Protein AF-A0A162T426-F1 (afdb_monomer_lite)

Organism: NCBI:txid35525

InterPro domains:
  IPR001128 Cytochrome P450 [PF00067] (37-249)
  IPR001128 Cytochrome P450 [PR00385] (116-133)
  IPR001128 Cytochrome P450 [PR00385] (169-180)
  IPR002401 Cytochrome P450, E-class, group I [PR00463] (105-122)
  IPR002401 Cytochrome P450, E-class, group I [PR00463] (125-151)
  IPR002401 Cytochrome P450, E-class, group I [PR00463] (168-186)
  IPR002401 Cytochrome P450, E-class, group I [PR00463] (208-232)
  IPR036396 Cytochrome P450 superfamily [G3DSA:1.10.630.10] (9-252)
  IPR036396 Cytochrome P450 superfamily [SSF48264] (27-250)
  IPR050182 Cytochrome P450 family 2 [PTHR2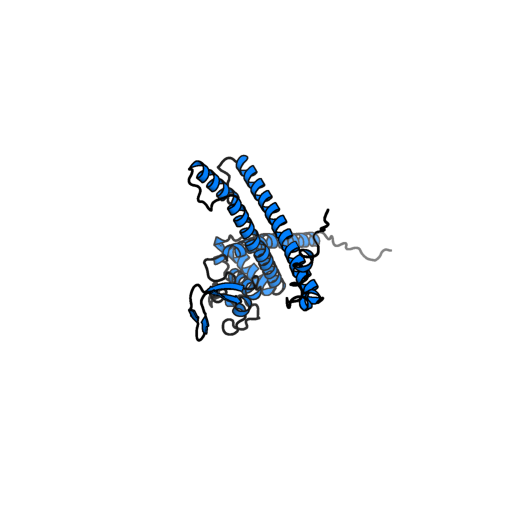4300] (48-249)

Radius of gyration: 31.26 Å; chains: 1; bounding box: 69×82×120 Å

pLDDT: mean 76.5, std 18.73, range [29.52, 97.12]

Secondary structure (DSSP, 8-state):
-------SSHHHHHHSSSSS-TTHHHHT-HHHHHHHHHHHHHHHHHHHHHHHHHHHHHHHHHHHHHHHHHS-TT---S-HHHHHHHHHHHHHHTT---TT-SHHHHHHHHHHHHHHHHHHHHHHHHHHHHHHHH-HHHHHHHHHHHHHHH-SSPPPPGGGGGG-HHHHHHHHHHHHHH--S-EEEEE-SS-EEETTEEE-TT-EEEEEHHHHHT-TTTSTTTTS--GGGGB-TTS-B---TT--TT-SSS---HHHHHHHHHHHHHHHHHHHHHHHHHHHHHTT-------S---

Structure (mmCIF, N/CA/C/O backbone):
data_AF-A0A162T426-F1
#
_entry.id   AF-A0A162T426-F1
#
loop_
_atom_site.group_PDB
_atom_site.id
_atom_site.type_symbol
_atom_site.label_atom_id
_atom_site.label_alt_id
_atom_site.label_comp_id
_atom_site.label_asym_id
_atom_site.label_entity_id
_atom_site.label_seq_id
_atom_site.pdbx_PDB_ins_code
_atom_site.Cartn_x
_atom_site.Cartn_y
_atom_site.Cartn_z
_atom_site.occupancy
_atom_site.B_iso_or_equiv
_atom_site.auth_seq_id
_atom_site.auth_comp_id
_atom_site.auth_asym_id
_atom_site.auth_atom_id
_atom_site.pdbx_PDB_model_num
ATOM 1 N N . MET A 1 1 ? 12.549 14.117 -85.580 1.00 32.59 1 MET A N 1
ATOM 2 C CA . MET A 1 1 ? 12.839 12.800 -84.979 1.00 32.59 1 MET A CA 1
ATOM 3 C C . MET A 1 1 ? 12.102 12.720 -83.646 1.00 32.59 1 MET A C 1
ATOM 5 O O . MET A 1 1 ? 12.385 13.542 -82.792 1.00 32.59 1 MET A O 1
ATOM 9 N N . LEU A 1 2 ? 11.099 11.830 -83.572 1.00 29.52 2 LEU A N 1
ATOM 10 C CA . LEU A 1 2 ? 10.548 11.103 -82.403 1.00 29.52 2 LEU A CA 1
ATOM 11 C C . LEU A 1 2 ? 10.549 11.852 -81.048 1.00 29.52 2 LEU A C 1
ATOM 13 O O . LEU A 1 2 ? 11.590 12.016 -80.429 1.00 29.52 2 LEU A O 1
ATOM 17 N N . SER A 1 3 ? 9.437 12.435 -80.581 1.00 35.12 3 SER A N 1
ATOM 18 C CA . SER A 1 3 ? 8.355 11.796 -79.794 1.00 35.12 3 SER A CA 1
ATOM 19 C C . SER A 1 3 ? 8.816 10.730 -78.787 1.00 35.12 3 SER A C 1
ATOM 21 O O . SER A 1 3 ? 9.208 9.643 -79.200 1.00 35.12 3 SER A O 1
ATOM 23 N N . ASN A 1 4 ? 8.687 11.010 -77.483 1.00 32.88 4 ASN A N 1
ATOM 24 C CA . ASN A 1 4 ? 7.937 10.175 -76.527 1.00 32.88 4 ASN A CA 1
ATOM 25 C C . ASN A 1 4 ? 8.005 10.763 -75.107 1.00 32.88 4 ASN A C 1
ATOM 27 O O . ASN A 1 4 ? 9.010 10.676 -74.409 1.00 32.88 4 ASN A O 1
ATOM 31 N N . SER A 1 5 ? 6.883 11.349 -74.690 1.00 35.47 5 SER A N 1
ATOM 32 C CA . SER A 1 5 ? 6.536 11.578 -73.288 1.00 35.47 5 SER A CA 1
ATOM 33 C C . SER A 1 5 ? 6.263 10.221 -72.619 1.00 35.47 5 SER A C 1
ATOM 35 O O . SER A 1 5 ? 5.558 9.403 -73.219 1.00 35.47 5 SER A O 1
ATOM 37 N N . PRO A 1 6 ? 6.780 9.931 -71.410 1.00 36.78 6 PRO A N 1
ATOM 38 C CA . PRO A 1 6 ? 6.378 8.732 -70.695 1.00 36.78 6 PRO A CA 1
ATOM 39 C C . PRO A 1 6 ? 4.977 8.946 -70.110 1.00 36.78 6 PRO A C 1
ATOM 41 O O . PRO A 1 6 ? 4.777 9.687 -69.149 1.00 36.78 6 PRO A O 1
ATOM 44 N N . GLY A 1 7 ? 4.005 8.293 -70.743 1.00 39.19 7 GLY A N 1
ATOM 45 C CA . GLY A 1 7 ? 2.630 8.156 -70.281 1.00 39.19 7 GLY A CA 1
ATOM 46 C C . GLY A 1 7 ? 2.449 7.187 -69.089 1.00 39.19 7 GLY A C 1
ATOM 47 O O . GLY A 1 7 ? 3.394 6.842 -68.379 1.00 39.19 7 GLY A O 1
ATOM 48 N N . PRO A 1 8 ? 1.209 6.735 -68.838 1.00 44.12 8 PRO A N 1
ATOM 49 C CA . PRO A 1 8 ? 0.557 6.700 -67.525 1.00 44.12 8 PRO A CA 1
ATOM 50 C C . PRO A 1 8 ? 0.763 5.384 -66.756 1.00 44.12 8 PRO A C 1
ATOM 52 O O . PRO A 1 8 ? -0.194 4.674 -66.454 1.00 44.12 8 PRO A O 1
ATOM 55 N N . ILE A 1 9 ? 2.005 5.029 -66.426 1.00 39.88 9 ILE A N 1
ATOM 56 C CA . ILE A 1 9 ? 2.275 3.775 -65.694 1.00 39.88 9 ILE A CA 1
ATOM 57 C C . ILE A 1 9 ? 2.379 4.012 -64.178 1.00 39.88 9 ILE A C 1
ATOM 59 O O . ILE A 1 9 ? 1.851 3.216 -63.399 1.00 39.88 9 ILE A O 1
ATOM 63 N N . ILE A 1 10 ? 2.914 5.155 -63.736 1.00 36.56 10 ILE A N 1
ATOM 64 C CA . ILE A 1 10 ? 3.125 5.440 -62.302 1.00 36.56 10 ILE A CA 1
ATOM 65 C C . ILE A 1 10 ? 1.818 5.834 -61.582 1.00 36.56 10 ILE A C 1
ATOM 67 O O . ILE A 1 10 ? 1.614 5.479 -60.423 1.00 36.56 10 ILE A O 1
ATOM 71 N N . THR A 1 11 ? 0.860 6.455 -62.277 1.00 32.69 11 THR A N 1
ATOM 72 C CA . THR A 1 11 ? -0.474 6.781 -61.729 1.00 32.69 11 THR A CA 1
ATOM 73 C C . THR A 1 11 ? -1.434 5.582 -61.672 1.00 32.69 11 THR A C 1
ATOM 75 O O . THR A 1 11 ? -2.444 5.630 -60.965 1.00 32.69 11 THR A O 1
ATOM 78 N N . SER A 1 12 ? -1.132 4.478 -62.367 1.00 34.19 12 SER A N 1
ATOM 79 C CA . SER A 1 12 ? -1.996 3.284 -62.395 1.00 34.19 12 SER A CA 1
ATOM 80 C C . SER A 1 12 ? -1.699 2.274 -61.275 1.00 34.19 12 SER A C 1
ATOM 82 O O . SER A 1 12 ? -2.599 1.549 -60.849 1.00 34.19 12 SER A O 1
ATOM 84 N N . LEU A 1 13 ? -0.468 2.259 -60.747 1.00 33.44 13 LEU A N 1
ATOM 85 C CA . LEU A 1 13 ? -0.047 1.326 -59.692 1.00 33.44 13 LEU A CA 1
ATOM 86 C C . LEU A 1 13 ? -0.497 1.761 -58.288 1.00 33.44 13 LEU A C 1
ATOM 88 O O . LEU A 1 13 ? -0.799 0.907 -57.460 1.00 33.44 13 LEU A O 1
ATOM 92 N N . PHE A 1 14 ? -0.655 3.067 -58.044 1.00 34.94 14 PHE A N 1
ATOM 93 C CA . PHE A 1 14 ? -1.216 3.580 -56.784 1.00 34.94 14 PHE A CA 1
ATOM 94 C C . PHE A 1 14 ? -2.753 3.641 -56.758 1.00 34.94 14 PHE A C 1
ATOM 96 O O . PHE A 1 14 ? -3.343 3.670 -55.681 1.00 34.94 14 PHE A O 1
ATOM 103 N N . SER A 1 15 ? -3.428 3.617 -57.913 1.00 38.97 15 SER A N 1
ATOM 104 C CA . SER A 1 15 ? -4.898 3.711 -57.983 1.00 38.97 15 SER A CA 1
ATOM 105 C C . SER A 1 15 ? -5.619 2.359 -58.035 1.00 38.97 15 SER A C 1
ATOM 107 O O . SER A 1 15 ? -6.812 2.296 -57.731 1.00 38.97 15 SER A O 1
ATOM 109 N N . ARG A 1 16 ? -4.929 1.259 -58.373 1.00 38.28 16 ARG A N 1
ATOM 110 C CA . ARG A 1 16 ? -5.577 -0.052 -58.561 1.00 38.28 16 ARG A CA 1
ATOM 111 C C . ARG A 1 16 ? -5.678 -0.952 -57.330 1.00 38.28 16 ARG A C 1
ATOM 113 O O . ARG A 1 16 ? -6.449 -1.901 -57.394 1.00 38.28 16 ARG A O 1
ATOM 120 N N . ASN A 1 17 ? -5.004 -0.658 -56.215 1.00 40.59 17 ASN A N 1
ATOM 121 C CA . ASN A 1 17 ? -4.992 -1.569 -55.053 1.00 40.59 17 ASN A CA 1
ATOM 122 C C . ASN A 1 17 ? -5.506 -0.987 -53.725 1.00 40.59 17 ASN A C 1
ATOM 124 O O . ASN A 1 17 ? -5.463 -1.653 -52.699 1.00 40.59 17 ASN A O 1
ATOM 128 N N . LEU A 1 18 ? -6.066 0.226 -53.737 1.00 43.19 18 LEU A N 1
ATOM 129 C CA . LEU A 1 18 ? -6.787 0.779 -52.579 1.00 43.19 18 LEU A CA 1
ATOM 130 C C . LEU A 1 18 ? -8.292 0.448 -52.587 1.00 43.19 18 LEU A C 1
ATOM 132 O O . LEU A 1 18 ? -8.984 0.695 -51.603 1.00 43.19 18 LEU A O 1
ATOM 136 N N . ASN A 1 19 ? -8.806 -0.128 -53.680 1.00 42.69 19 ASN A N 1
ATOM 137 C CA . ASN A 1 19 ? -10.226 -0.468 -53.833 1.00 42.69 19 ASN A CA 1
ATOM 138 C C . ASN A 1 19 ? -10.579 -1.904 -53.402 1.00 42.69 19 ASN A C 1
ATOM 140 O O . ASN A 1 19 ? -11.759 -2.241 -53.363 1.00 42.69 19 ASN A O 1
ATOM 144 N N . THR A 1 20 ? -9.592 -2.741 -53.072 1.00 45.59 20 THR A N 1
ATOM 145 C CA . THR A 1 20 ? -9.783 -4.157 -52.700 1.00 45.59 20 THR A CA 1
ATOM 146 C C . THR A 1 20 ? -9.605 -4.432 -51.206 1.00 45.59 20 THR A C 1
ATOM 148 O O . THR A 1 20 ? -9.830 -5.554 -50.760 1.00 45.59 20 THR A O 1
ATOM 151 N N . LEU A 1 21 ? -9.261 -3.421 -50.402 1.00 46.84 21 LEU A N 1
ATOM 152 C CA . LEU A 1 21 ? -9.165 -3.569 -48.952 1.00 46.84 21 LEU A CA 1
ATOM 153 C C . LEU A 1 21 ? -10.548 -3.364 -48.300 1.00 46.84 21 LEU A C 1
ATOM 155 O O . LEU A 1 21 ? -11.168 -2.316 -48.511 1.00 46.84 21 LEU A O 1
ATOM 159 N N . PRO A 1 22 ? -11.022 -4.287 -47.437 1.00 46.69 22 PRO A N 1
ATOM 160 C CA . PRO A 1 22 ? -12.318 -4.176 -46.748 1.00 46.69 22 PRO A CA 1
ATOM 161 C C . PRO A 1 22 ? -12.404 -2.978 -45.776 1.00 46.69 22 PRO A C 1
ATOM 163 O O . PRO A 1 22 ? -13.450 -2.714 -45.191 1.00 46.69 22 PRO A O 1
ATOM 166 N N . PHE A 1 23 ? -11.323 -2.209 -45.634 1.00 47.81 23 PHE A N 1
ATOM 167 C CA . PHE A 1 23 ? -11.172 -1.087 -44.712 1.00 47.81 23 PHE A CA 1
ATOM 168 C C . PHE A 1 23 ? -11.893 0.207 -45.116 1.00 47.81 23 PHE A C 1
ATOM 170 O O . PHE A 1 23 ? -12.117 1.060 -44.257 1.00 47.81 23 PHE A O 1
ATOM 177 N N . ARG A 1 24 ? -12.292 0.394 -46.383 1.00 43.72 24 ARG A N 1
ATOM 178 C CA . ARG A 1 24 ? -12.843 1.692 -46.831 1.00 43.72 24 ARG A CA 1
ATOM 179 C C . ARG A 1 24 ? -14.188 2.045 -46.179 1.00 43.72 24 ARG A C 1
ATOM 181 O O . ARG A 1 24 ? -14.425 3.216 -45.904 1.00 43.72 24 ARG A O 1
ATOM 188 N N . LYS A 1 25 ? -15.037 1.053 -45.878 1.00 45.91 25 LYS A N 1
ATOM 189 C CA . LYS A 1 25 ? -16.295 1.271 -45.130 1.00 45.91 25 LYS A CA 1
ATOM 190 C C . LYS A 1 25 ? -16.068 1.500 -43.629 1.00 45.91 25 LYS A C 1
ATOM 192 O O . LYS A 1 25 ? -16.910 2.108 -42.978 1.00 45.91 25 LYS A O 1
ATOM 197 N N . THR A 1 26 ? -14.937 1.044 -43.092 1.00 51.38 26 THR A N 1
ATOM 198 C CA . THR A 1 26 ? -14.570 1.205 -41.677 1.00 51.38 26 THR A CA 1
ATOM 199 C C . THR A 1 26 ? -13.982 2.590 -41.412 1.00 51.38 26 THR A C 1
ATOM 201 O O . THR A 1 26 ? -14.322 3.210 -40.411 1.00 51.38 26 THR A O 1
ATOM 204 N N . ILE A 1 27 ? -13.172 3.118 -42.336 1.00 53.22 27 ILE A N 1
ATOM 205 C CA . ILE A 1 27 ? -12.512 4.427 -42.193 1.00 53.22 27 ILE A CA 1
ATOM 206 C C . ILE A 1 27 ? -13.509 5.590 -42.310 1.00 53.22 27 ILE A C 1
ATOM 208 O O . ILE A 1 27 ? -13.320 6.602 -41.653 1.00 53.22 27 ILE A O 1
ATOM 212 N N . SER A 1 28 ? -14.600 5.459 -43.076 1.00 57.78 28 SER A N 1
ATOM 213 C CA . SER A 1 28 ? -15.634 6.505 -43.188 1.00 57.78 28 SER A CA 1
ATOM 214 C C . SER A 1 28 ? -16.657 6.505 -42.044 1.00 57.78 28 SER A C 1
ATOM 216 O O . SER A 1 28 ? -17.627 7.260 -42.094 1.00 57.78 28 SER A O 1
ATOM 218 N N . ASN A 1 29 ? -16.503 5.627 -41.051 1.00 62.62 29 ASN A N 1
ATOM 219 C CA . ASN A 1 29 ? -17.458 5.492 -39.960 1.00 62.62 29 ASN A CA 1
ATOM 220 C C . ASN A 1 29 ? -17.112 6.510 -38.853 1.00 62.62 29 ASN A C 1
ATOM 222 O O . ASN A 1 29 ? -15.981 6.494 -38.362 1.00 62.62 29 ASN A O 1
ATOM 226 N N . PRO A 1 30 ? -18.030 7.395 -38.418 1.00 65.75 30 PRO A N 1
ATOM 227 C CA . PRO A 1 30 ? -17.758 8.349 -37.334 1.00 65.75 30 PRO A CA 1
ATOM 228 C C . PRO A 1 30 ? -17.297 7.675 -36.027 1.00 65.75 30 PRO A C 1
ATOM 230 O O . PRO A 1 30 ? -16.555 8.276 -35.250 1.00 65.75 30 PRO A O 1
ATOM 233 N N . SER A 1 31 ? -17.644 6.400 -35.818 1.00 73.31 31 SER A N 1
ATOM 234 C CA . SER A 1 31 ? -17.133 5.573 -34.718 1.00 73.31 31 SER A CA 1
ATOM 235 C C . SER A 1 31 ? -15.632 5.263 -34.817 1.00 73.31 31 SER A C 1
ATOM 237 O O . SER A 1 31 ? -14.964 5.197 -33.789 1.00 73.31 31 SER A O 1
ATOM 239 N N . PHE A 1 32 ? -15.072 5.134 -36.024 1.00 77.12 32 PHE A N 1
ATOM 240 C CA . PHE A 1 32 ? -13.640 4.903 -36.236 1.00 77.12 32 PHE A CA 1
ATOM 241 C C . PHE A 1 32 ? -12.824 6.155 -35.920 1.00 77.12 32 PHE A C 1
ATOM 243 O O . PHE A 1 32 ? -11.847 6.075 -35.185 1.00 77.12 32 PHE A O 1
ATOM 250 N N . TYR A 1 33 ? -13.262 7.330 -36.384 1.00 74.44 33 TYR A N 1
ATOM 251 C CA . TYR A 1 33 ? -12.615 8.595 -36.020 1.00 74.44 33 TYR A CA 1
ATOM 252 C C . TYR A 1 33 ? -12.724 8.888 -34.525 1.00 74.44 33 TYR A C 1
ATOM 254 O O . TYR A 1 33 ? -11.756 9.357 -33.935 1.00 74.44 33 TYR A O 1
ATOM 262 N N . SER A 1 34 ? -13.858 8.565 -33.895 1.00 77.81 34 SER A N 1
ATOM 263 C CA . SER A 1 34 ? -14.014 8.659 -32.441 1.00 77.81 34 SER A CA 1
ATOM 264 C C . SER A 1 34 ? -13.043 7.728 -31.707 1.00 77.81 34 SER A C 1
ATOM 266 O O . SER A 1 34 ? -12.355 8.174 -30.793 1.00 77.81 34 SER A O 1
ATOM 268 N N . LEU A 1 35 ? -12.905 6.474 -32.150 1.00 79.56 35 LEU A N 1
ATOM 269 C CA . LEU A 1 35 ? -11.966 5.508 -31.576 1.00 79.56 35 LEU A CA 1
ATOM 270 C C . LEU A 1 35 ? -10.506 5.934 -31.780 1.00 79.56 35 LEU A C 1
ATOM 272 O O . LEU A 1 35 ? -9.731 5.928 -30.830 1.00 79.56 35 LEU A O 1
ATOM 276 N N . CYS A 1 36 ? -10.131 6.363 -32.985 1.00 79.00 36 CYS A N 1
ATOM 277 C CA . CYS A 1 36 ? -8.798 6.887 -33.271 1.00 79.00 36 CYS A CA 1
ATOM 278 C C . CYS A 1 36 ? -8.507 8.153 -32.464 1.00 79.00 36 CYS A C 1
ATOM 280 O O . CYS A 1 36 ? -7.418 8.273 -31.918 1.00 79.00 36 CYS A O 1
ATOM 282 N N . HIS A 1 37 ? -9.472 9.065 -32.326 1.00 77.38 37 HIS A N 1
ATOM 283 C CA . HIS A 1 37 ? -9.341 10.246 -31.477 1.00 77.38 37 HIS A CA 1
ATOM 284 C C . HIS A 1 37 ? -9.197 9.862 -30.000 1.00 77.38 37 HIS A C 1
ATOM 286 O O . HIS A 1 37 ? -8.382 10.448 -29.297 1.00 77.38 37 HIS A O 1
ATOM 292 N N . LEU A 1 38 ? -9.928 8.851 -29.524 1.00 77.88 38 LEU A N 1
ATOM 293 C CA . LEU A 1 38 ? -9.821 8.341 -28.158 1.00 77.88 38 LEU A CA 1
ATOM 294 C C . LEU A 1 38 ? -8.450 7.696 -27.908 1.00 77.88 38 LEU A C 1
ATOM 296 O O . LEU A 1 38 ? -7.827 7.963 -26.884 1.00 77.88 38 LEU A O 1
ATOM 300 N N . ILE A 1 39 ? -7.952 6.894 -28.851 1.00 79.44 39 ILE A N 1
ATOM 301 C CA . ILE A 1 39 ? -6.616 6.283 -28.796 1.00 79.44 39 ILE A CA 1
ATOM 302 C C . ILE A 1 39 ? -5.543 7.371 -28.825 1.00 79.44 39 ILE A C 1
ATOM 304 O O . ILE A 1 39 ? -4.654 7.372 -27.981 1.00 79.44 39 ILE A O 1
ATOM 308 N N . TRP A 1 40 ? -5.651 8.328 -29.745 1.00 79.06 40 TRP A N 1
ATOM 309 C CA . TRP A 1 40 ? -4.697 9.421 -29.900 1.00 79.06 40 TRP A CA 1
ATOM 310 C C . TRP A 1 40 ? -4.687 10.321 -28.663 1.00 79.06 40 TRP A C 1
ATOM 312 O O . TRP A 1 40 ? -3.638 10.556 -28.080 1.00 79.06 40 TRP A O 1
ATOM 322 N N . HIS A 1 41 ? -5.847 10.755 -28.174 1.00 78.62 41 HIS A N 1
ATOM 323 C CA . HIS A 1 41 ? -5.936 11.593 -26.982 1.00 78.62 41 HIS A CA 1
ATOM 324 C C . HIS A 1 41 ? -5.414 10.872 -25.731 1.00 78.62 41 HIS A C 1
ATOM 326 O O . HIS A 1 41 ? -4.676 11.467 -24.947 1.00 78.62 41 HIS A O 1
ATOM 332 N N . ASN A 1 42 ? -5.733 9.584 -25.548 1.00 81.75 42 ASN A N 1
ATOM 333 C CA . ASN A 1 42 ? -5.169 8.800 -24.448 1.00 81.75 42 ASN A CA 1
ATOM 334 C C . ASN A 1 42 ? -3.660 8.596 -24.606 1.00 81.75 42 ASN A C 1
ATOM 336 O O . ASN A 1 42 ? -2.945 8.708 -23.616 1.00 81.75 42 ASN A O 1
ATOM 340 N N . PHE A 1 43 ? -3.160 8.379 -25.824 1.00 84.62 43 PHE A N 1
ATOM 341 C CA . PHE A 1 43 ? -1.730 8.273 -26.099 1.00 84.62 43 PHE A CA 1
ATOM 342 C C . PHE A 1 43 ? -0.997 9.576 -25.773 1.00 84.62 43 PHE A C 1
ATOM 344 O O . PHE A 1 43 ? -0.047 9.551 -25.002 1.00 84.62 43 PHE A O 1
ATOM 351 N N . PHE A 1 44 ? -1.463 10.722 -26.277 1.00 79.94 44 PHE A N 1
ATOM 352 C CA . PHE A 1 44 ? -0.852 12.025 -25.990 1.00 79.94 44 PHE A CA 1
ATOM 353 C C . PHE A 1 44 ? -0.932 12.380 -24.510 1.00 79.94 44 PHE A C 1
ATOM 355 O O . PHE A 1 44 ? 0.030 12.903 -23.951 1.00 79.94 44 PHE A O 1
ATOM 362 N N . ARG A 1 45 ? -2.049 12.057 -23.851 1.00 81.31 45 ARG A N 1
ATOM 363 C CA . ARG A 1 45 ? -2.207 12.261 -22.411 1.00 81.31 45 ARG A CA 1
ATOM 364 C C . ARG A 1 45 ? -1.239 11.389 -21.616 1.00 81.31 45 ARG A C 1
ATOM 366 O O . ARG A 1 45 ? -0.554 11.909 -20.742 1.00 81.31 45 ARG A O 1
ATOM 373 N N . LEU A 1 46 ? -1.153 10.094 -21.921 1.00 81.06 46 LEU A N 1
ATOM 374 C CA . LEU A 1 46 ? -0.216 9.176 -21.272 1.00 81.06 46 LEU A CA 1
ATOM 375 C C . LEU A 1 46 ? 1.226 9.601 -21.532 1.00 81.06 46 LEU A C 1
ATOM 377 O O . LEU A 1 46 ? 1.980 9.747 -20.581 1.00 81.06 46 LEU A O 1
ATOM 381 N N . TRP A 1 47 ? 1.576 9.888 -22.784 1.00 82.12 47 TRP A N 1
ATOM 382 C CA . TRP A 1 47 ? 2.908 10.331 -23.184 1.00 82.12 47 TRP A CA 1
ATOM 383 C C . TRP A 1 47 ? 3.316 11.648 -22.515 1.00 82.12 47 TRP A C 1
ATOM 385 O O . TRP A 1 47 ? 4.448 11.782 -22.047 1.00 82.12 47 TRP A O 1
ATOM 395 N N . SER A 1 48 ? 2.397 12.612 -22.413 1.00 82.75 48 SER A N 1
ATOM 396 C CA . SER A 1 48 ? 2.624 13.859 -21.680 1.00 82.75 48 SER A CA 1
ATOM 397 C C . SER A 1 48 ? 2.863 13.585 -20.196 1.00 82.75 48 SER A C 1
ATOM 399 O O . SER A 1 48 ? 3.868 14.038 -19.651 1.00 82.75 48 SER A O 1
ATOM 401 N N . ILE A 1 49 ? 2.008 12.778 -19.558 1.00 83.62 49 ILE A N 1
ATOM 402 C CA . ILE A 1 49 ? 2.153 12.404 -18.145 1.00 83.62 49 ILE A CA 1
ATOM 403 C C . ILE A 1 49 ? 3.491 11.697 -17.904 1.00 83.62 49 ILE A C 1
ATOM 405 O O . ILE A 1 49 ? 4.210 12.057 -16.972 1.00 83.62 49 ILE A O 1
ATOM 409 N N . THR A 1 50 ? 3.853 10.714 -18.731 1.00 82.56 50 THR A N 1
ATOM 410 C CA . THR A 1 50 ? 5.111 9.972 -18.587 1.00 82.56 50 THR A CA 1
ATOM 411 C C . THR A 1 50 ? 6.314 10.879 -18.804 1.00 82.56 50 THR A C 1
ATOM 413 O O . THR A 1 50 ? 7.258 10.830 -18.021 1.00 82.56 50 THR A O 1
ATOM 416 N N . SER A 1 51 ? 6.275 11.761 -19.805 1.00 84.25 51 SER A N 1
ATOM 417 C CA . SER A 1 51 ? 7.386 12.672 -20.102 1.00 84.25 51 SER A CA 1
ATOM 418 C C . SER A 1 51 ? 7.608 13.683 -18.976 1.00 84.25 51 SER A C 1
ATOM 420 O O . SER A 1 51 ? 8.737 13.859 -18.516 1.00 84.25 51 SER A O 1
ATOM 422 N N . THR A 1 52 ? 6.537 14.301 -18.467 1.00 88.00 52 THR A N 1
ATOM 423 C CA . THR A 1 52 ? 6.614 15.227 -17.328 1.00 88.00 52 THR A CA 1
ATOM 424 C C . THR A 1 52 ? 7.107 14.525 -16.062 1.00 88.00 52 THR A C 1
ATOM 426 O O . THR A 1 52 ? 7.940 15.080 -15.344 1.00 88.00 52 THR A O 1
ATOM 429 N N . ARG A 1 53 ? 6.654 13.291 -15.799 1.00 85.81 53 ARG A N 1
ATOM 430 C CA . ARG A 1 53 ? 7.118 12.487 -14.655 1.00 85.81 53 ARG A CA 1
ATOM 431 C C . ARG A 1 53 ? 8.602 12.149 -14.752 1.00 85.81 53 ARG A C 1
ATOM 433 O O . ARG A 1 53 ? 9.336 12.395 -13.802 1.00 85.81 53 ARG A O 1
ATOM 440 N N . LEU A 1 54 ? 9.060 11.649 -15.900 1.00 88.62 54 LEU A N 1
ATOM 441 C CA . LEU A 1 54 ? 10.476 11.334 -16.111 1.00 88.62 54 LEU A CA 1
ATOM 442 C C . LEU A 1 54 ? 11.353 12.578 -15.953 1.00 88.62 54 LEU A C 1
ATOM 444 O O . LEU A 1 54 ? 12.424 12.506 -15.356 1.00 88.62 54 LEU A O 1
ATOM 448 N N . TYR A 1 55 ? 10.892 13.732 -16.439 1.00 91.50 55 TYR A N 1
ATOM 449 C CA . TYR A 1 55 ? 11.588 14.999 -16.236 1.00 91.50 55 TYR A CA 1
ATOM 450 C C . TYR A 1 55 ? 11.680 15.385 -14.751 1.00 91.50 55 TYR A C 1
ATOM 452 O O . TYR A 1 55 ? 12.751 15.770 -14.281 1.00 91.50 55 TYR A O 1
ATOM 460 N N . TYR A 1 56 ? 10.590 15.234 -13.995 1.00 91.25 56 TYR A N 1
ATOM 461 C CA . TYR A 1 56 ? 10.579 15.476 -12.552 1.00 91.25 56 TYR A CA 1
ATOM 462 C C . TYR A 1 56 ? 11.550 14.555 -11.800 1.00 91.25 56 TYR A C 1
ATOM 464 O O . TYR A 1 56 ? 12.360 15.038 -11.011 1.00 91.25 56 TYR A O 1
ATOM 472 N N . PHE A 1 57 ? 11.532 13.246 -12.069 1.00 91.75 57 PHE A N 1
ATOM 473 C CA . PHE A 1 57 ? 12.423 12.303 -11.385 1.00 91.75 57 PHE A CA 1
ATOM 474 C C . PHE A 1 57 ? 13.892 12.492 -11.769 1.00 91.75 57 PHE A C 1
ATOM 476 O O . PHE A 1 57 ? 14.762 12.386 -10.906 1.00 91.75 57 PHE A O 1
ATOM 483 N N . LYS A 1 58 ? 14.186 12.881 -13.016 1.00 92.31 58 LYS A N 1
ATOM 484 C CA . LYS A 1 58 ? 15.538 13.314 -13.405 1.00 92.31 58 LYS A CA 1
ATOM 485 C C . LYS A 1 58 ? 15.999 14.521 -12.591 1.00 92.31 58 LYS A C 1
ATOM 487 O O . LYS A 1 58 ? 17.122 14.523 -12.092 1.00 92.31 58 LYS A O 1
ATOM 492 N N . GLN A 1 59 ? 15.135 15.523 -12.413 1.00 92.44 59 GLN A N 1
ATOM 493 C CA . GLN A 1 59 ? 15.450 16.664 -11.553 1.00 92.44 59 GLN A CA 1
ATOM 494 C C . GLN A 1 59 ? 15.655 16.243 -10.095 1.00 92.44 59 GLN A C 1
ATOM 496 O O . GLN A 1 59 ? 16.596 16.716 -9.462 1.00 92.44 59 GLN A O 1
ATOM 501 N N . LEU A 1 60 ? 14.825 15.341 -9.568 1.00 90.69 60 LEU A N 1
ATOM 502 C CA . LEU A 1 60 ? 14.968 14.821 -8.209 1.00 90.69 60 LEU A CA 1
ATOM 503 C C . LEU A 1 60 ? 16.336 14.155 -8.014 1.00 90.69 60 LEU A C 1
ATOM 505 O O . LEU A 1 60 ? 17.082 14.558 -7.128 1.00 90.69 60 LEU A O 1
ATOM 509 N N . ILE A 1 61 ? 16.707 13.219 -8.892 1.00 90.50 61 ILE A N 1
ATOM 510 C CA . ILE A 1 61 ? 18.015 12.547 -8.853 1.00 90.50 61 ILE A CA 1
ATOM 511 C C . ILE A 1 61 ? 19.154 13.567 -8.961 1.00 90.50 61 ILE A C 1
ATOM 513 O O . ILE A 1 61 ? 20.126 13.477 -8.218 1.00 90.50 61 ILE A O 1
ATOM 517 N N . SER A 1 62 ? 19.024 14.581 -9.824 1.00 90.69 62 SER A N 1
ATOM 518 C CA . SER A 1 62 ? 20.044 15.631 -9.942 1.00 90.69 62 SER A CA 1
ATOM 519 C C . SER A 1 62 ? 20.233 16.441 -8.653 1.00 90.69 62 SER A C 1
ATOM 521 O O . SER A 1 62 ? 21.352 16.844 -8.355 1.00 90.69 62 SER A O 1
ATOM 523 N N . LYS A 1 63 ? 19.169 16.653 -7.863 1.00 88.75 63 LYS A N 1
ATOM 524 C CA . LYS A 1 63 ? 19.268 17.312 -6.552 1.00 88.75 63 LYS A CA 1
ATOM 525 C C . LYS A 1 63 ? 20.013 16.437 -5.548 1.00 88.75 63 LYS A C 1
ATOM 527 O O . LYS A 1 63 ? 20.901 16.938 -4.873 1.00 88.75 63 LYS A O 1
ATOM 532 N N . PHE A 1 64 ? 19.692 15.144 -5.499 1.00 86.25 64 PHE A N 1
ATOM 533 C CA . PHE A 1 64 ? 20.381 14.193 -4.621 1.00 86.25 64 PHE A CA 1
ATOM 534 C C . PHE A 1 64 ? 21.864 14.041 -4.972 1.00 86.25 64 PHE A C 1
ATOM 536 O O . PHE A 1 64 ? 22.690 13.970 -4.073 1.00 86.25 64 PHE A O 1
ATOM 543 N N . LYS A 1 65 ? 22.220 14.075 -6.261 1.00 86.19 65 LYS A N 1
ATOM 544 C CA . LYS A 1 65 ? 23.625 14.089 -6.697 1.00 86.19 65 LYS A CA 1
ATOM 545 C C . LYS A 1 65 ? 24.392 15.307 -6.181 1.00 86.19 65 LY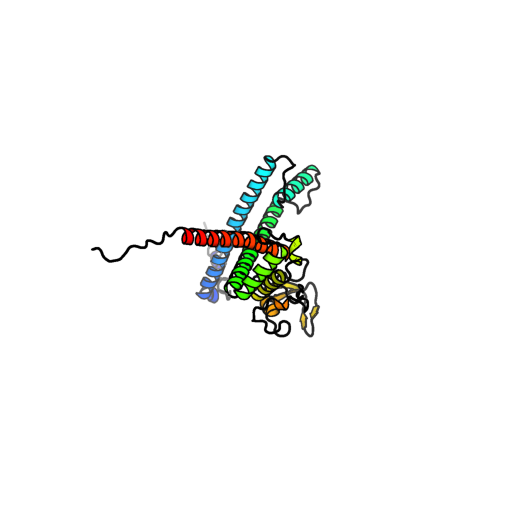S A C 1
ATOM 547 O O . LYS A 1 65 ? 25.476 15.153 -5.643 1.00 86.19 65 LYS A O 1
ATOM 552 N N . LYS A 1 66 ? 23.812 16.505 -6.288 1.00 86.19 66 LYS A N 1
ATOM 553 C CA . LYS A 1 66 ? 24.437 17.722 -5.739 1.00 86.19 66 LYS A CA 1
ATOM 554 C C . LYS A 1 66 ? 24.618 17.635 -4.225 1.00 86.19 66 LYS A C 1
ATOM 556 O O . LYS A 1 66 ? 25.669 17.983 -3.713 1.00 86.19 66 LYS A O 1
ATOM 561 N N . GLN A 1 67 ? 23.617 17.107 -3.522 1.00 80.44 67 GLN A N 1
ATOM 562 C CA . GLN A 1 67 ? 23.698 16.906 -2.076 1.00 80.44 67 GLN A CA 1
ATOM 563 C C . GLN A 1 67 ? 24.812 15.918 -1.688 1.00 80.44 67 GLN A C 1
ATOM 565 O O . GLN A 1 67 ? 25.482 16.127 -0.681 1.00 80.44 67 GLN A O 1
ATOM 570 N N . GLN A 1 68 ? 25.033 14.872 -2.491 1.00 75.38 68 GLN A N 1
ATOM 571 C CA . GLN A 1 68 ? 26.141 13.930 -2.310 1.00 75.38 68 GLN A CA 1
ATOM 572 C C . GLN A 1 68 ? 27.509 14.622 -2.437 1.00 75.38 68 GLN A C 1
ATOM 574 O O . GLN A 1 68 ? 28.415 14.311 -1.677 1.00 75.38 68 GLN A O 1
ATOM 579 N N . GLU A 1 69 ? 27.661 15.569 -3.366 1.00 73.81 69 GLU A N 1
ATOM 580 C CA . GLU A 1 69 ? 28.910 16.327 -3.554 1.00 73.81 69 GLU A CA 1
ATOM 581 C C . GLU A 1 69 ? 29.191 17.308 -2.398 1.00 73.81 69 GLU A C 1
ATOM 583 O O . GLU A 1 69 ? 30.347 17.624 -2.121 1.00 73.81 69 GLU A O 1
ATOM 588 N N . GLU A 1 70 ? 28.144 17.786 -1.720 1.00 73.25 70 GLU A N 1
ATOM 589 C CA . GLU A 1 70 ? 28.226 18.772 -0.633 1.00 73.25 70 GLU A CA 1
ATOM 590 C C . GLU A 1 70 ? 28.364 18.138 0.767 1.00 73.25 70 GLU A C 1
ATOM 592 O O . GLU A 1 70 ? 28.789 18.814 1.705 1.00 73.25 70 GLU A O 1
ATOM 597 N N . THR A 1 71 ? 28.027 16.852 0.923 1.00 63.56 71 THR A N 1
ATOM 598 C CA . THR A 1 71 ? 27.977 16.164 2.226 1.00 63.56 71 THR A CA 1
ATOM 599 C C . THR A 1 71 ? 29.130 15.164 2.366 1.00 63.56 71 THR A C 1
ATOM 601 O O . THR A 1 71 ? 29.197 14.182 1.634 1.00 63.56 71 THR A O 1
ATOM 604 N N . THR A 1 72 ? 30.030 15.380 3.330 1.00 56.97 72 THR A N 1
ATOM 605 C CA . THR A 1 72 ? 31.095 14.425 3.701 1.00 56.97 72 THR A CA 1
ATOM 606 C C . THR A 1 72 ? 30.485 13.126 4.254 1.00 56.97 72 THR A C 1
ATOM 608 O O . THR A 1 72 ? 29.583 13.211 5.082 1.00 56.97 72 THR A O 1
ATOM 611 N N . ASP A 1 73 ? 31.011 11.965 3.827 1.00 56.62 73 ASP A N 1
ATOM 612 C CA . ASP A 1 73 ? 30.614 10.536 3.994 1.00 56.62 73 ASP A CA 1
ATOM 613 C C . ASP A 1 73 ? 29.850 10.048 5.262 1.00 56.62 73 ASP A C 1
ATOM 615 O O . ASP A 1 73 ? 29.419 8.898 5.308 1.00 56.62 73 ASP A O 1
ATOM 619 N N . SER A 1 74 ? 29.659 10.863 6.299 1.00 53.16 74 SER A N 1
ATOM 620 C CA . SER A 1 74 ? 29.122 10.475 7.612 1.00 53.16 74 SER A CA 1
ATOM 621 C C . SER A 1 74 ? 27.634 10.792 7.849 1.00 53.16 74 SER A C 1
ATOM 623 O O . SER A 1 74 ? 27.105 10.346 8.863 1.00 53.16 74 SER A O 1
ATOM 625 N N . GLU A 1 75 ? 26.951 11.533 6.968 1.00 51.00 75 GLU A N 1
ATOM 626 C CA . GLU A 1 75 ? 25.530 11.928 7.139 1.00 51.00 75 GLU A CA 1
ATOM 627 C C . GLU A 1 75 ? 24.583 11.367 6.058 1.00 51.00 75 GLU A C 1
ATOM 629 O O . GLU A 1 75 ? 23.454 11.833 5.901 1.00 51.00 75 GLU A O 1
ATOM 634 N N . ALA A 1 76 ? 25.007 10.353 5.295 1.00 51.38 76 ALA A N 1
ATOM 635 C CA . ALA A 1 76 ? 24.148 9.660 4.331 1.00 51.38 76 ALA A CA 1
ATOM 636 C C . ALA A 1 76 ? 23.102 8.768 5.040 1.00 51.38 76 ALA A C 1
ATOM 638 O O . ALA A 1 76 ? 23.099 7.547 4.902 1.00 51.38 76 ALA A O 1
ATOM 639 N N . GLU A 1 77 ? 22.216 9.369 5.833 1.00 53.94 77 GLU A N 1
ATOM 640 C CA . GLU A 1 77 ? 21.103 8.679 6.479 1.00 53.94 77 GLU A CA 1
ATOM 641 C C . GLU A 1 77 ? 19.985 8.371 5.458 1.00 53.94 77 GLU A C 1
ATOM 643 O O . GLU A 1 77 ? 19.474 9.237 4.747 1.00 53.94 77 GLU A O 1
ATOM 648 N N . GLU A 1 78 ? 19.627 7.085 5.387 1.00 66.00 78 GLU A N 1
ATOM 649 C CA . GLU A 1 78 ? 18.327 6.514 4.986 1.00 66.00 78 GLU A CA 1
ATOM 650 C C . GLU A 1 78 ? 17.730 6.848 3.597 1.00 66.00 78 GLU A C 1
ATOM 652 O O . GLU A 1 78 ? 16.575 6.511 3.328 1.00 66.00 78 GLU A O 1
ATOM 657 N N . SER A 1 79 ? 18.470 7.444 2.656 1.00 79.75 79 SER A N 1
ATOM 658 C CA . SER A 1 79 ? 17.969 7.633 1.282 1.00 79.75 79 SER A CA 1
ATOM 659 C C . SER A 1 79 ? 18.410 6.515 0.339 1.00 79.75 79 SER A C 1
ATOM 661 O O . SER A 1 79 ? 19.588 6.401 -0.002 1.00 79.75 79 SER A O 1
ATOM 663 N N . ILE A 1 80 ? 17.442 5.760 -0.196 1.00 85.31 80 ILE A N 1
ATOM 664 C CA . ILE A 1 80 ? 17.684 4.746 -1.240 1.00 85.31 80 ILE A CA 1
ATOM 665 C C . ILE A 1 80 ? 18.364 5.331 -2.488 1.00 85.31 80 ILE A C 1
ATOM 667 O O . ILE A 1 80 ? 19.124 4.641 -3.162 1.00 85.31 80 ILE A O 1
ATOM 671 N N . ILE A 1 81 ? 18.115 6.610 -2.794 1.00 89.12 81 ILE A N 1
ATOM 672 C CA . ILE A 1 81 ? 18.714 7.287 -3.950 1.00 89.12 81 ILE A CA 1
ATOM 673 C C . ILE A 1 81 ? 20.206 7.514 -3.702 1.00 89.12 81 ILE A C 1
ATOM 675 O O . ILE A 1 81 ? 21.011 7.234 -4.585 1.00 89.12 81 ILE A O 1
ATOM 679 N N . LEU A 1 82 ? 20.576 7.988 -2.507 1.00 86.69 82 LEU A N 1
ATOM 680 C CA . LEU A 1 82 ? 21.978 8.215 -2.146 1.00 86.69 82 LEU A CA 1
ATOM 681 C C . LEU A 1 82 ? 22.743 6.892 -2.050 1.00 86.69 82 LEU A C 1
ATOM 683 O O . LEU A 1 82 ? 23.801 6.769 -2.659 1.00 86.69 82 LEU A O 1
ATOM 687 N N . ASP A 1 83 ? 22.178 5.882 -1.383 1.00 86.88 83 ASP A N 1
ATOM 688 C CA . ASP A 1 83 ? 22.790 4.550 -1.276 1.00 86.88 83 ASP A CA 1
ATOM 689 C C . ASP A 1 83 ? 23.040 3.922 -2.660 1.00 86.88 83 ASP A C 1
ATOM 691 O O . ASP A 1 83 ? 24.124 3.403 -2.934 1.00 86.88 83 ASP A O 1
ATOM 695 N N . TYR A 1 84 ? 22.076 4.038 -3.582 1.00 90.19 84 TYR A N 1
ATOM 696 C CA . TYR A 1 84 ? 22.254 3.570 -4.956 1.00 90.19 84 TYR A CA 1
ATOM 697 C C . TYR A 1 84 ? 23.384 4.319 -5.676 1.00 90.19 84 TYR A C 1
ATOM 699 O O . TYR A 1 84 ? 24.201 3.691 -6.350 1.00 90.19 84 TYR A O 1
ATOM 707 N N . LEU A 1 85 ? 23.442 5.650 -5.553 1.00 88.69 85 LEU A N 1
ATOM 708 C CA . LEU A 1 85 ? 24.471 6.471 -6.201 1.00 88.69 85 LEU A CA 1
ATOM 709 C C . LEU A 1 85 ? 25.875 6.146 -5.674 1.00 88.69 85 LEU A C 1
ATOM 711 O O . LEU A 1 85 ? 26.786 5.952 -6.479 1.00 88.69 85 LEU A O 1
ATOM 715 N N . VAL A 1 86 ? 26.030 5.992 -4.356 1.00 86.56 86 VAL A N 1
ATOM 716 C CA . VAL A 1 86 ? 27.292 5.588 -3.714 1.00 86.56 86 VAL A CA 1
ATOM 717 C C . VAL A 1 86 ? 27.720 4.199 -4.188 1.00 86.56 86 VAL A C 1
ATOM 719 O O . VAL A 1 86 ? 28.873 3.991 -4.571 1.00 86.56 86 VAL A O 1
ATOM 722 N N . LYS A 1 87 ? 26.794 3.232 -4.231 1.00 88.06 87 LYS A N 1
ATOM 723 C CA . LYS A 1 87 ? 27.075 1.885 -4.754 1.00 88.06 87 LYS A CA 1
ATOM 724 C C . LYS A 1 87 ? 27.480 1.913 -6.226 1.00 88.06 87 LYS A C 1
ATOM 726 O O . LYS A 1 87 ? 28.409 1.199 -6.609 1.00 88.06 87 LYS A O 1
ATOM 731 N N . LEU A 1 88 ? 26.824 2.735 -7.043 1.00 89.06 88 LEU A N 1
ATOM 732 C CA . LEU A 1 88 ? 27.154 2.903 -8.459 1.00 89.06 88 LEU A CA 1
ATOM 733 C C . LEU A 1 88 ? 28.546 3.506 -8.648 1.00 89.06 88 LEU A C 1
ATOM 735 O O . LEU A 1 88 ? 29.315 3.017 -9.471 1.00 89.06 88 LEU A O 1
ATOM 739 N N . GLU A 1 89 ? 28.899 4.523 -7.867 1.00 86.94 89 GLU A N 1
ATOM 740 C CA . GLU A 1 89 ? 30.223 5.141 -7.909 1.00 86.94 89 GLU A CA 1
ATOM 741 C C . GLU A 1 89 ? 31.324 4.173 -7.465 1.00 86.94 89 GLU A C 1
ATOM 743 O O . GLU A 1 89 ? 32.334 4.022 -8.151 1.00 86.94 89 GLU A O 1
ATOM 748 N N . ASN A 1 90 ? 31.108 3.457 -6.361 1.00 87.38 90 ASN A N 1
ATOM 749 C CA . ASN A 1 90 ? 32.055 2.458 -5.872 1.00 87.38 90 ASN A CA 1
ATOM 750 C C . ASN A 1 90 ? 32.260 1.321 -6.874 1.00 87.38 90 ASN A C 1
ATOM 752 O O . ASN A 1 90 ? 33.379 0.836 -7.015 1.00 87.38 90 ASN A O 1
ATOM 756 N N . SER A 1 91 ? 31.208 0.930 -7.595 1.00 87.50 91 SER A N 1
ATOM 757 C CA . SER A 1 91 ? 31.323 -0.114 -8.616 1.00 87.50 91 SER A CA 1
ATOM 758 C C . SER A 1 91 ? 32.064 0.382 -9.865 1.00 87.50 91 SER A C 1
ATOM 760 O O . SER A 1 91 ? 32.868 -0.326 -10.465 1.00 87.50 91 SER A O 1
ATOM 762 N N . ARG A 1 92 ? 31.880 1.662 -10.225 1.00 88.19 92 ARG A N 1
ATOM 763 C CA . ARG A 1 92 ? 32.676 2.315 -11.280 1.00 88.19 92 ARG A CA 1
ATOM 764 C C . ARG A 1 92 ? 34.158 2.386 -10.910 1.00 88.19 92 ARG A C 1
ATOM 766 O O . ARG A 1 92 ? 34.992 2.142 -11.764 1.00 88.19 92 ARG A O 1
ATOM 773 N N . LYS A 1 93 ? 34.496 2.678 -9.647 1.00 89.00 93 LYS A N 1
ATOM 774 C CA . LYS A 1 93 ? 35.893 2.718 -9.165 1.00 89.00 93 LYS A CA 1
ATOM 775 C C . LYS A 1 93 ? 36.591 1.354 -9.211 1.00 89.00 93 LYS A C 1
ATOM 777 O O . LYS A 1 93 ? 37.814 1.313 -9.282 1.00 89.00 93 LYS A O 1
ATOM 782 N N . ARG A 1 94 ? 35.833 0.257 -9.127 1.00 90.06 94 ARG A N 1
ATOM 783 C CA . ARG A 1 94 ? 36.349 -1.121 -9.166 1.00 90.06 94 ARG A CA 1
ATOM 784 C C . ARG A 1 94 ? 36.280 -1.765 -10.554 1.00 90.06 94 ARG A C 1
ATOM 786 O O . ARG A 1 94 ? 36.645 -2.930 -10.671 1.00 90.06 94 ARG A O 1
ATOM 793 N N . ASP A 1 95 ? 35.804 -1.040 -11.569 1.00 86.19 95 ASP A N 1
ATOM 794 C CA . ASP A 1 95 ? 35.511 -1.569 -12.908 1.00 86.19 95 ASP A CA 1
ATOM 795 C C . ASP A 1 95 ? 34.623 -2.839 -12.885 1.00 86.19 95 ASP A C 1
ATOM 797 O O . ASP A 1 95 ? 34.743 -3.717 -13.738 1.00 86.19 95 ASP A O 1
ATOM 801 N N . ASP A 1 96 ? 33.703 -2.940 -11.912 1.00 89.94 96 ASP A N 1
ATOM 802 C CA . ASP A 1 96 ? 32.855 -4.122 -11.660 1.00 89.94 96 ASP A CA 1
ATOM 803 C C . ASP A 1 96 ? 31.347 -3.845 -11.818 1.00 89.94 96 ASP A C 1
ATOM 805 O O . ASP A 1 96 ? 30.510 -4.565 -11.274 1.00 89.94 96 ASP A O 1
ATOM 809 N N . VAL A 1 97 ? 30.979 -2.803 -12.573 1.00 84.19 97 VAL A N 1
ATOM 810 C CA . VAL A 1 97 ? 29.580 -2.381 -12.753 1.00 84.19 97 VAL A CA 1
ATOM 811 C C . VAL A 1 97 ? 28.775 -3.457 -13.503 1.00 84.19 97 VAL A C 1
ATOM 813 O O . VAL A 1 97 ? 29.064 -3.723 -14.674 1.00 84.19 97 VAL A O 1
ATOM 816 N N . PRO A 1 98 ? 27.722 -4.041 -12.895 1.00 86.31 98 PRO A N 1
ATOM 817 C CA . PRO A 1 98 ? 26.819 -4.941 -13.608 1.00 86.31 98 PRO A CA 1
ATOM 818 C C . PRO A 1 98 ? 26.141 -4.237 -14.791 1.00 86.31 98 PRO A C 1
ATOM 820 O O . PRO A 1 98 ? 25.806 -3.057 -14.695 1.00 86.31 98 PRO A O 1
ATOM 823 N N . ALA A 1 99 ? 25.866 -4.963 -15.879 1.00 80.75 99 ALA A N 1
ATOM 824 C CA . ALA A 1 99 ? 25.280 -4.393 -17.100 1.00 80.75 99 ALA A CA 1
ATOM 825 C C . ALA A 1 99 ? 23.969 -3.617 -16.851 1.00 80.75 99 ALA A C 1
ATOM 827 O O . ALA A 1 99 ? 23.743 -2.564 -17.447 1.00 80.75 99 ALA A O 1
ATOM 828 N N . ASP A 1 100 ? 23.144 -4.099 -15.919 1.00 82.06 100 ASP A N 1
ATOM 829 C CA . ASP A 1 100 ? 21.841 -3.508 -15.595 1.00 82.06 100 ASP A CA 1
ATOM 830 C C . ASP A 1 100 ? 21.917 -2.418 -14.509 1.00 82.06 100 ASP A C 1
ATOM 832 O O . ASP A 1 100 ? 20.912 -1.793 -14.161 1.00 82.06 100 ASP A O 1
ATOM 836 N N . PHE A 1 101 ? 23.106 -2.147 -13.9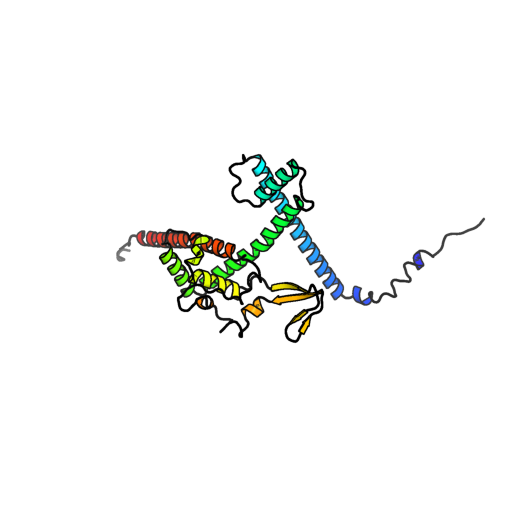65 1.00 88.56 101 PHE A N 1
ATOM 837 C CA . PHE A 1 101 ? 23.298 -1.193 -12.879 1.00 88.56 101 PHE A CA 1
ATOM 838 C C . PHE A 1 101 ? 23.699 0.180 -13.425 1.00 88.56 101 PHE A C 1
ATOM 840 O O . PHE A 1 101 ? 24.870 0.503 -13.613 1.00 88.56 101 PHE A O 1
ATOM 847 N N . SER A 1 102 ? 22.694 1.010 -13.714 1.00 90.94 102 SER A N 1
ATOM 848 C CA . SER A 1 102 ? 22.886 2.325 -14.337 1.00 90.94 102 SER A CA 1
ATOM 849 C C . SER A 1 102 ? 22.050 3.427 -13.687 1.00 90.94 102 SER A C 1
ATOM 851 O O . SER A 1 102 ? 21.130 3.172 -12.910 1.00 90.94 102 SER A O 1
ATOM 853 N N . GLU A 1 103 ? 22.333 4.682 -14.035 1.00 89.69 103 GLU A N 1
ATOM 854 C CA . GLU A 1 103 ? 21.498 5.821 -13.622 1.00 89.69 103 GLU A CA 1
ATOM 855 C C . GLU A 1 103 ? 20.107 5.789 -14.263 1.00 89.69 103 GLU A C 1
ATOM 857 O O . GLU A 1 103 ? 19.138 6.276 -13.684 1.00 89.69 103 GLU A O 1
ATOM 862 N N . THR A 1 104 ? 19.991 5.191 -15.449 1.00 90.38 104 THR A N 1
ATOM 863 C CA . THR A 1 104 ? 18.695 4.957 -16.092 1.00 90.38 104 THR A CA 1
ATOM 864 C C . THR A 1 104 ? 17.870 3.975 -15.268 1.00 90.38 104 THR A C 1
ATOM 866 O O . THR A 1 104 ? 16.677 4.194 -15.075 1.00 90.38 104 THR A O 1
ATOM 869 N N . GLN A 1 105 ? 18.506 2.941 -14.713 1.00 91.75 105 GLN A N 1
ATOM 870 C CA . GLN A 1 105 ? 17.837 2.001 -13.820 1.00 91.75 105 GLN A CA 1
ATOM 871 C C . GLN A 1 105 ? 17.420 2.665 -12.502 1.00 91.75 105 GLN A C 1
ATOM 873 O O . GLN A 1 105 ? 16.310 2.429 -12.032 1.00 91.75 105 GLN A O 1
ATOM 878 N N . LEU A 1 106 ? 18.240 3.571 -11.955 1.00 92.19 106 LEU A N 1
ATOM 879 C CA . LEU A 1 106 ? 17.845 4.401 -10.810 1.00 92.19 106 LEU A CA 1
ATOM 880 C C . LEU A 1 106 ? 16.605 5.251 -11.122 1.00 92.19 106 LEU A C 1
ATOM 882 O O . LEU A 1 106 ? 15.699 5.347 -10.298 1.00 92.19 106 LEU A O 1
ATOM 886 N N . LEU A 1 107 ? 16.543 5.856 -12.313 1.00 92.06 107 LEU A N 1
ATOM 887 C CA . LEU A 1 107 ? 15.383 6.639 -12.743 1.00 92.06 107 LEU A CA 1
ATOM 888 C C . LEU A 1 107 ? 14.102 5.796 -12.770 1.00 92.06 107 LEU A C 1
ATOM 890 O O . LEU A 1 107 ? 13.066 6.262 -12.288 1.00 92.06 107 LEU A O 1
ATOM 894 N N . TRP A 1 108 ? 14.169 4.576 -13.306 1.00 91.12 108 TRP A N 1
ATOM 895 C CA . TRP A 1 108 ? 13.036 3.648 -13.312 1.00 91.12 108 TRP A CA 1
ATOM 896 C C . TRP A 1 108 ? 12.660 3.194 -11.903 1.00 91.12 108 TRP A C 1
ATOM 898 O O . TRP A 1 108 ? 11.500 3.327 -11.530 1.00 91.12 108 TRP A O 1
ATOM 908 N N . LEU A 1 109 ? 13.636 2.795 -11.084 1.00 90.88 109 LEU A N 1
ATOM 909 C CA . LEU A 1 109 ? 13.420 2.392 -9.692 1.00 90.88 109 LEU A CA 1
ATOM 910 C C . LEU A 1 109 ? 12.700 3.479 -8.882 1.00 90.88 109 LEU A C 1
ATOM 912 O O . LEU A 1 109 ? 11.707 3.208 -8.210 1.00 90.88 109 LEU A O 1
ATOM 916 N N . VAL A 1 110 ? 13.178 4.724 -8.960 1.00 90.62 110 VAL A N 1
ATOM 917 C CA . VAL A 1 110 ? 12.544 5.860 -8.277 1.00 90.62 110 VAL A CA 1
ATOM 918 C C . VAL A 1 110 ? 11.132 6.081 -8.816 1.00 90.62 110 VAL A C 1
ATOM 920 O O . VAL A 1 110 ? 10.200 6.261 -8.035 1.00 90.62 110 VAL A O 1
ATOM 923 N N . SER A 1 111 ? 10.950 6.029 -10.136 1.00 89.50 111 SER A N 1
ATOM 924 C CA . SER A 1 111 ? 9.627 6.191 -10.748 1.00 89.50 111 SER A CA 1
ATOM 925 C C . SER A 1 111 ? 8.636 5.136 -10.246 1.00 89.50 111 SER A C 1
ATOM 927 O O . SER A 1 111 ? 7.522 5.490 -9.856 1.00 89.50 111 SER A O 1
ATOM 929 N N . ASP A 1 112 ? 9.050 3.870 -10.192 1.00 87.00 112 ASP A N 1
ATOM 930 C CA . ASP A 1 112 ? 8.221 2.752 -9.741 1.00 87.00 112 ASP A CA 1
ATOM 931 C C . ASP A 1 112 ? 7.848 2.883 -8.264 1.00 87.00 112 ASP A C 1
ATOM 933 O O . ASP A 1 112 ? 6.674 2.747 -7.922 1.00 87.00 112 ASP A O 1
ATOM 937 N N . LEU A 1 113 ? 8.800 3.236 -7.394 1.00 86.00 113 LEU A N 1
ATOM 938 C CA . LEU A 1 113 ? 8.542 3.438 -5.963 1.00 86.00 113 LEU A CA 1
ATOM 939 C C . LEU A 1 113 ? 7.499 4.533 -5.713 1.00 86.00 113 LEU A C 1
ATOM 941 O O . LEU A 1 113 ? 6.570 4.341 -4.926 1.00 86.00 113 LEU A O 1
ATOM 945 N N . PHE A 1 114 ? 7.611 5.670 -6.403 1.00 84.62 114 PHE A N 1
ATOM 946 C CA . PHE A 1 114 ? 6.657 6.770 -6.248 1.00 84.62 114 PHE A CA 1
ATOM 947 C C . PHE A 1 114 ? 5.280 6.448 -6.835 1.00 84.62 114 PHE A C 1
ATOM 949 O O . PHE A 1 114 ? 4.267 6.866 -6.275 1.00 84.62 114 PHE A O 1
ATOM 956 N N . ILE A 1 115 ? 5.214 5.718 -7.951 1.00 83.75 115 ILE A N 1
ATOM 957 C CA . ILE A 1 115 ? 3.936 5.329 -8.559 1.00 83.75 115 ILE A CA 1
ATOM 958 C C . ILE A 1 115 ? 3.240 4.271 -7.699 1.00 83.75 115 ILE A C 1
ATOM 960 O O . ILE A 1 115 ? 2.068 4.439 -7.359 1.00 83.75 115 ILE A O 1
ATOM 964 N N . ALA A 1 116 ? 3.958 3.210 -7.325 1.00 84.75 116 ALA A N 1
ATOM 965 C CA . ALA A 1 116 ? 3.415 2.104 -6.549 1.00 84.75 116 ALA A CA 1
ATOM 966 C C . ALA A 1 116 ? 3.050 2.526 -5.121 1.00 84.75 116 ALA A C 1
ATOM 968 O O . ALA A 1 116 ? 1.994 2.130 -4.629 1.00 84.75 116 ALA A O 1
ATOM 969 N N . GLY A 1 117 ? 3.888 3.340 -4.469 1.00 81.50 117 GLY A N 1
ATOM 970 C CA . GLY A 1 117 ? 3.705 3.766 -3.080 1.00 81.50 117 GLY A CA 1
ATOM 971 C C . GLY A 1 117 ? 2.940 5.079 -2.895 1.00 81.50 117 GLY A C 1
ATOM 972 O O . GLY A 1 117 ? 2.454 5.339 -1.800 1.00 81.50 117 GLY A O 1
ATOM 973 N N . GLY A 1 118 ? 2.813 5.918 -3.926 1.00 83.56 118 GLY A N 1
ATOM 974 C CA . GLY A 1 118 ? 2.188 7.237 -3.807 1.00 83.56 118 GLY A CA 1
ATOM 975 C C . GLY A 1 118 ? 0.667 7.171 -3.685 1.00 83.56 118 GLY A C 1
ATOM 976 O O . GLY A 1 118 ? 0.101 7.408 -2.616 1.00 83.56 118 GLY A O 1
ATOM 977 N N . GLU A 1 119 ? -0.013 6.858 -4.791 1.00 83.81 119 GLU A N 1
ATOM 978 C CA . GLU A 1 119 ? -1.480 6.948 -4.854 1.00 83.81 119 GLU A CA 1
ATOM 979 C C . GLU A 1 119 ? -2.169 5.887 -3.985 1.00 83.81 119 GLU A C 1
ATOM 981 O O . GLU A 1 119 ? -3.194 6.170 -3.362 1.00 83.81 119 GLU A O 1
ATOM 986 N N . THR A 1 120 ? -1.592 4.684 -3.893 1.00 86.38 120 THR A N 1
ATOM 987 C CA . THR A 1 120 ? -2.123 3.598 -3.055 1.00 86.38 120 THR A CA 1
ATOM 988 C C . THR A 1 120 ? -2.125 4.004 -1.581 1.00 86.38 120 THR A C 1
ATOM 990 O O . THR A 1 120 ? -3.163 3.918 -0.931 1.00 86.38 120 THR A O 1
ATOM 993 N N . THR A 1 121 ? -1.023 4.561 -1.068 1.00 86.06 121 THR A N 1
ATOM 994 C CA . THR A 1 121 ? -0.915 5.056 0.315 1.00 86.06 121 THR A CA 1
ATOM 995 C C . THR A 1 121 ? -1.864 6.201 0.600 1.00 86.06 121 THR A C 1
ATOM 997 O O . THR A 1 121 ? -2.573 6.168 1.608 1.00 86.06 121 THR A O 1
ATOM 1000 N N . VAL A 1 122 ? -1.951 7.186 -0.297 1.00 87.88 122 VAL A N 1
ATOM 1001 C CA . VAL A 1 122 ? -2.908 8.290 -0.142 1.00 87.88 122 VAL A CA 1
ATOM 1002 C C . VAL A 1 122 ? -4.343 7.763 -0.093 1.00 87.88 122 VAL A C 1
ATOM 1004 O O . VAL A 1 122 ? -5.129 8.192 0.752 1.00 87.88 122 VAL A O 1
ATOM 1007 N N . THR A 1 123 ? -4.684 6.811 -0.960 1.00 89.75 123 THR A N 1
ATOM 1008 C CA . THR A 1 123 ? -6.026 6.222 -1.018 1.00 89.75 123 THR A CA 1
ATOM 1009 C C . THR A 1 123 ? -6.335 5.387 0.224 1.00 89.75 123 THR A C 1
ATOM 1011 O O . THR A 1 123 ? -7.410 5.545 0.799 1.00 89.75 123 THR A O 1
ATOM 1014 N N . THR A 1 124 ? -5.389 4.585 0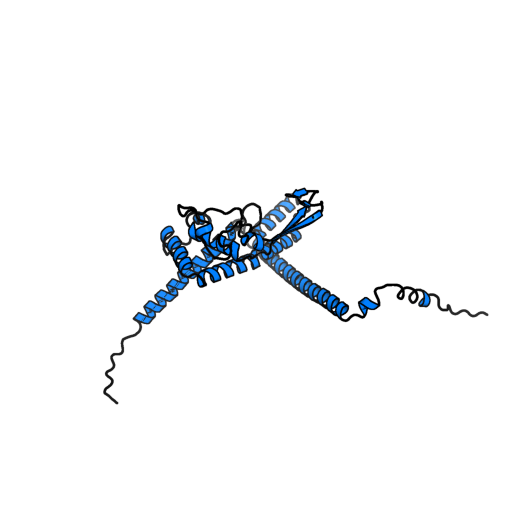.719 1.00 89.56 124 THR A N 1
ATOM 1015 C CA . THR A 1 124 ? -5.536 3.853 1.986 1.00 89.56 124 THR A CA 1
ATOM 1016 C C . THR A 1 124 ? -5.762 4.808 3.157 1.00 89.56 124 THR A C 1
ATOM 1018 O O . THR A 1 124 ? -6.687 4.611 3.939 1.00 89.56 124 THR A O 1
ATOM 1021 N N . ILE A 1 125 ? -4.982 5.890 3.267 1.00 88.75 125 ILE A N 1
ATOM 1022 C CA . ILE A 1 125 ? -5.162 6.886 4.336 1.00 88.75 125 ILE A CA 1
ATOM 1023 C C . ILE A 1 125 ? -6.537 7.559 4.238 1.00 88.75 125 ILE A C 1
ATOM 1025 O O . ILE A 1 125 ? -7.189 7.764 5.262 1.00 88.75 125 ILE A O 1
ATOM 1029 N N . ARG A 1 126 ? -7.009 7.880 3.024 1.00 89.69 126 ARG A N 1
ATOM 1030 C CA . ARG A 1 126 ? -8.366 8.416 2.814 1.00 89.69 126 ARG A CA 1
ATOM 1031 C C . ARG A 1 126 ? -9.430 7.452 3.336 1.00 89.69 126 ARG A C 1
ATOM 1033 O O . ARG A 1 126 ? -10.322 7.894 4.053 1.00 89.69 126 ARG A O 1
ATOM 1040 N N . TRP A 1 127 ? -9.309 6.159 3.034 1.00 92.44 127 TRP A N 1
ATOM 1041 C CA . TRP A 1 127 ? -10.210 5.131 3.555 1.00 92.44 127 TRP A CA 1
ATOM 1042 C C . TRP A 1 127 ? -10.160 5.024 5.075 1.00 92.44 127 TRP A C 1
ATOM 1044 O O . TRP A 1 127 ? -11.208 4.993 5.711 1.00 92.44 127 TRP A O 1
ATOM 1054 N N . ILE A 1 128 ? -8.966 5.049 5.669 1.00 91.31 128 ILE A N 1
ATOM 1055 C CA . ILE A 1 128 ? -8.816 5.025 7.126 1.00 91.31 128 ILE A CA 1
ATOM 1056 C C . ILE A 1 128 ? -9.559 6.206 7.765 1.00 91.31 128 ILE A C 1
ATOM 1058 O O . ILE A 1 128 ? -10.359 6.014 8.679 1.00 91.31 128 ILE A O 1
ATOM 1062 N N . LEU A 1 129 ? -9.328 7.427 7.275 1.00 90.00 129 LEU A N 1
ATOM 1063 C CA . LEU A 1 129 ? -9.990 8.625 7.798 1.00 90.00 129 LEU A CA 1
ATOM 1064 C C . L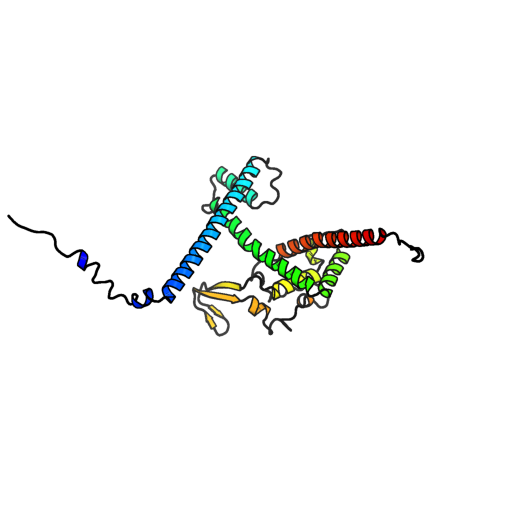EU A 1 129 ? -11.510 8.570 7.607 1.00 90.00 129 LEU A C 1
ATOM 1066 O O . LEU A 1 129 ? -12.248 8.972 8.505 1.00 90.00 129 LEU A O 1
ATOM 1070 N N . LEU A 1 130 ? -11.973 8.050 6.468 1.00 91.50 130 LEU A N 1
ATOM 1071 C CA . LEU A 1 130 ? -13.392 7.853 6.189 1.00 91.50 130 LEU A CA 1
ATOM 1072 C C . LEU A 1 130 ? -14.025 6.862 7.174 1.00 91.50 130 LEU A C 1
ATOM 1074 O O . LEU A 1 130 ? -15.047 7.178 7.775 1.00 91.50 130 LEU A O 1
ATOM 1078 N N . 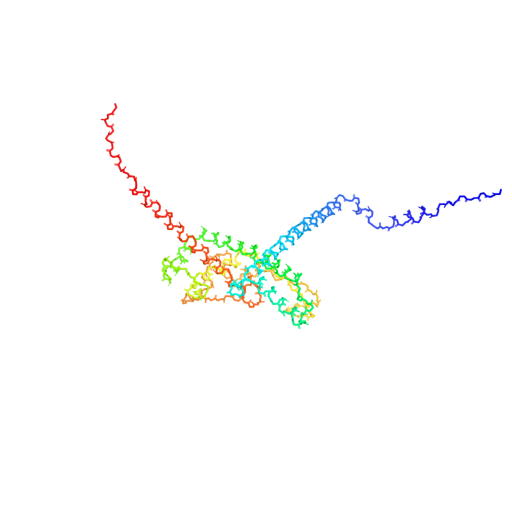CYS A 1 131 ? -13.410 5.698 7.387 1.00 91.25 131 CYS A N 1
ATOM 1079 C CA . CYS A 1 131 ? -13.902 4.693 8.328 1.00 91.25 131 CYS A CA 1
ATOM 1080 C C . CYS A 1 131 ? -13.933 5.233 9.765 1.00 91.25 131 CYS A C 1
ATOM 1082 O O . CYS A 1 131 ? -14.926 5.048 10.460 1.00 91.25 131 CYS A O 1
ATOM 1084 N N . LEU A 1 132 ? -12.904 5.965 10.203 1.00 90.00 132 LEU A N 1
ATOM 1085 C CA . LEU A 1 132 ? -12.915 6.595 11.529 1.00 90.00 132 LEU A CA 1
ATOM 1086 C C . LEU A 1 132 ? -14.049 7.622 11.671 1.00 90.00 132 LEU A C 1
ATOM 1088 O O . LEU A 1 132 ? -14.680 7.683 12.720 1.00 90.00 132 LEU A O 1
ATOM 1092 N N . ALA A 1 133 ? -14.334 8.399 10.621 1.00 89.62 133 ALA A N 1
ATOM 1093 C CA . ALA A 1 133 ? -15.425 9.373 10.631 1.00 89.62 133 ALA A CA 1
ATOM 1094 C C . ALA A 1 133 ? -16.819 8.719 10.624 1.00 89.62 133 ALA A C 1
ATOM 1096 O O . ALA A 1 133 ? -17.742 9.243 11.244 1.00 89.62 133 ALA A O 1
ATOM 1097 N N . LEU A 1 134 ? -16.978 7.587 9.929 1.00 92.19 134 LEU A N 1
ATOM 1098 C CA . LEU A 1 134 ? -18.245 6.852 9.841 1.00 92.19 134 LEU A CA 1
ATOM 1099 C C . LEU A 1 134 ? -18.532 5.983 11.072 1.00 92.19 134 LEU A C 1
ATOM 1101 O O . LEU A 1 134 ? -19.698 5.729 11.369 1.00 92.19 134 LEU A O 1
ATOM 1105 N N . TYR A 1 135 ? -17.497 5.551 11.798 1.00 92.56 135 TYR A N 1
ATOM 1106 C CA . TYR A 1 135 ? -17.619 4.673 12.964 1.00 92.56 135 TYR A CA 1
ATOM 1107 C C . TYR A 1 135 ? -16.964 5.290 14.216 1.00 92.56 135 TYR A C 1
ATOM 1109 O O . TYR A 1 135 ? -15.900 4.828 14.648 1.00 92.56 135 TYR A O 1
ATOM 1117 N N . PRO A 1 136 ? -17.594 6.299 14.853 1.00 90.38 136 PRO A N 1
ATOM 1118 C CA . PRO A 1 136 ? -17.039 6.979 16.029 1.00 90.38 136 PRO A CA 1
ATOM 1119 C C . PRO A 1 136 ? -16.693 6.036 17.190 1.00 90.38 136 PRO A C 1
ATOM 1121 O O . PRO A 1 136 ? -15.707 6.242 17.893 1.00 90.38 136 PRO A O 1
ATOM 1124 N N . GLN A 1 137 ? -17.466 4.965 17.372 1.00 93.88 137 GLN A N 1
ATOM 1125 C CA . GLN A 1 137 ? -17.215 3.930 18.376 1.00 93.88 137 GLN A CA 1
ATOM 1126 C C . GLN A 1 137 ? -15.909 3.161 18.120 1.00 93.88 137 GLN A C 1
ATOM 1128 O O . GLN A 1 137 ? -15.187 2.831 19.058 1.00 93.88 137 GLN A O 1
ATOM 1133 N N . ILE A 1 138 ? -15.571 2.917 16.850 1.00 93.00 138 ILE A N 1
ATOM 1134 C CA . ILE A 1 138 ? -14.316 2.263 16.462 1.00 93.00 138 ILE A CA 1
ATOM 1135 C C . ILE A 1 138 ? -13.161 3.244 16.635 1.00 93.00 138 ILE A C 1
ATOM 1137 O O . ILE A 1 138 ? -12.122 2.867 17.173 1.00 93.00 138 ILE A O 1
ATOM 1141 N N . GLN A 1 139 ? -13.356 4.506 16.239 1.00 90.06 139 GLN A N 1
ATOM 1142 C CA . GLN A 1 139 ? -12.373 5.565 16.452 1.00 90.06 139 GLN A CA 1
ATOM 1143 C C . GLN A 1 139 ? -12.006 5.709 17.932 1.00 90.06 139 GLN A C 1
ATOM 1145 O O . GLN A 1 139 ? -10.824 5.791 18.265 1.00 90.06 139 GLN A O 1
ATOM 1150 N N . GLU A 1 140 ? -13.002 5.722 18.816 1.00 90.25 140 GLU A N 1
ATOM 1151 C CA . GLU A 1 140 ? -12.781 5.826 20.255 1.00 90.25 140 GLU A CA 1
ATOM 1152 C C . GLU A 1 140 ? -12.041 4.603 20.806 1.00 90.25 140 GLU A C 1
ATOM 1154 O O . GLU A 1 140 ? -11.098 4.765 21.574 1.00 90.25 140 GLU A O 1
ATOM 1159 N N . ARG A 1 141 ? -12.380 3.391 20.352 1.00 93.00 141 ARG A N 1
ATOM 1160 C CA . ARG A 1 141 ? -11.691 2.162 20.771 1.00 93.00 141 ARG A CA 1
ATOM 1161 C C . ARG A 1 141 ? -10.228 2.111 20.315 1.00 93.00 141 ARG A C 1
ATOM 1163 O O . ARG A 1 141 ? -9.363 1.787 21.121 1.00 93.00 141 ARG A O 1
ATOM 1170 N N . VAL A 1 142 ? -9.929 2.510 19.072 1.00 90.69 142 VAL A N 1
ATOM 1171 C CA . VAL A 1 142 ? -8.540 2.672 18.585 1.00 90.69 142 VAL A CA 1
ATOM 1172 C C . VAL A 1 142 ? -7.790 3.696 19.441 1.00 90.69 142 VAL A C 1
ATOM 1174 O O . VAL A 1 142 ? -6.649 3.476 19.841 1.00 90.69 142 VAL A O 1
ATOM 1177 N N . ARG A 1 143 ? -8.431 4.826 19.761 1.00 87.62 143 ARG A N 1
ATOM 1178 C CA . ARG A 1 143 ? -7.826 5.871 20.593 1.00 87.62 143 ARG A CA 1
ATOM 1179 C C . ARG A 1 143 ? -7.534 5.374 22.012 1.00 87.62 143 ARG A C 1
ATOM 1181 O O . ARG A 1 143 ? -6.477 5.698 22.547 1.00 87.62 143 ARG A O 1
ATOM 1188 N N . GLN A 1 144 ? -8.462 4.639 22.621 1.00 90.69 144 GLN A N 1
ATOM 1189 C CA . GLN A 1 144 ? -8.307 4.071 23.961 1.00 90.69 144 GLN A CA 1
ATOM 1190 C C . GLN A 1 144 ? -7.137 3.093 24.014 1.00 90.69 144 GLN A C 1
ATOM 1192 O O . GLN A 1 144 ? -6.247 3.298 24.833 1.00 90.69 144 GLN A O 1
ATOM 1197 N N . GLU A 1 145 ? -7.065 2.141 23.079 1.00 91.56 145 GLU A N 1
ATOM 1198 C CA . GLU A 1 145 ? -5.969 1.166 23.008 1.00 91.56 145 GLU A CA 1
ATOM 1199 C C . GLU A 1 145 ? -4.594 1.855 22.957 1.00 91.56 145 GLU A C 1
ATOM 1201 O O . GLU A 1 145 ? -3.674 1.503 23.697 1.00 91.56 145 GLU A O 1
ATOM 1206 N N . ILE A 1 146 ? -4.461 2.896 22.133 1.00 87.62 146 ILE A N 1
ATOM 1207 C CA . ILE A 1 146 ? -3.201 3.637 21.996 1.00 87.62 146 ILE A CA 1
ATOM 1208 C C . ILE A 1 146 ? -2.840 4.368 23.292 1.00 87.62 146 ILE A C 1
ATOM 1210 O O . ILE A 1 146 ? -1.688 4.321 23.726 1.00 87.62 146 ILE A O 1
ATOM 1214 N N . VAL A 1 147 ? -3.813 5.042 23.909 1.00 87.88 147 VAL A N 1
ATOM 1215 C CA . VAL A 1 147 ? -3.595 5.818 25.138 1.00 87.88 147 VAL A CA 1
ATOM 1216 C C . VAL A 1 147 ? -3.283 4.914 26.328 1.00 87.88 147 VAL A C 1
ATOM 1218 O O . VAL A 1 147 ? -2.456 5.284 27.155 1.00 87.88 147 VAL A O 1
ATOM 1221 N N . GLU A 1 148 ? -3.917 3.751 26.425 1.00 90.06 148 GLU A N 1
ATOM 1222 C CA . GLU A 1 148 ? -3.651 2.773 27.483 1.00 90.06 148 GLU A CA 1
ATOM 1223 C C . GLU A 1 148 ? -2.263 2.144 27.335 1.00 90.06 148 GLU A C 1
ATOM 1225 O O . GLU A 1 148 ? -1.548 1.999 28.324 1.00 90.06 148 GLU A O 1
ATOM 1230 N N . THR A 1 149 ? -1.851 1.837 26.103 1.00 89.50 149 THR A N 1
ATOM 1231 C CA . THR A 1 149 ? -0.573 1.159 25.838 1.00 89.50 149 THR A CA 1
ATOM 1232 C C . THR A 1 149 ? 0.632 2.087 25.980 1.00 89.50 149 THR A C 1
ATOM 1234 O O . THR A 1 149 ? 1.651 1.703 26.552 1.00 89.50 149 THR A O 1
ATOM 1237 N N . PHE A 1 150 ? 0.544 3.316 25.461 1.00 85.81 150 PHE A N 1
ATOM 1238 C CA . PHE A 1 150 ? 1.701 4.216 25.357 1.00 85.81 150 PHE A CA 1
ATOM 1239 C C . PHE A 1 150 ? 1.562 5.511 26.164 1.00 85.81 150 PHE A C 1
ATOM 1241 O O . PHE A 1 150 ? 2.517 6.283 26.260 1.00 85.81 150 PHE A O 1
ATOM 1248 N N . GLY A 1 151 ? 0.399 5.767 26.759 1.00 81.81 151 GLY A N 1
ATOM 1249 C CA . GLY A 1 151 ? 0.077 7.067 27.336 1.00 81.81 151 GLY A CA 1
ATOM 1250 C C . GLY A 1 151 ? -0.321 8.093 26.272 1.00 81.81 151 GLY A C 1
ATOM 1251 O O . GLY A 1 151 ? -0.359 7.820 25.074 1.00 81.81 151 GLY A O 1
ATOM 1252 N N . ARG A 1 152 ? -0.649 9.309 26.716 1.00 73.19 152 ARG A N 1
ATOM 1253 C CA . ARG A 1 152 ? -1.160 10.373 25.831 1.00 73.19 152 ARG A CA 1
ATOM 1254 C C . ARG A 1 152 ? -0.071 11.066 25.012 1.00 73.19 152 ARG A C 1
ATOM 1256 O O . ARG A 1 152 ? -0.337 11.485 23.892 1.00 73.19 152 ARG A O 1
ATOM 1263 N N . ASP A 1 153 ? 1.138 11.154 25.557 1.00 72.56 153 ASP A N 1
ATOM 1264 C CA . ASP A 1 153 ? 2.226 11.959 24.987 1.00 72.56 153 ASP A CA 1
ATOM 1265 C C . ASP A 1 153 ? 3.207 11.145 24.125 1.00 72.56 153 ASP A C 1
ATOM 1267 O O . ASP A 1 153 ? 4.100 11.702 23.482 1.00 72.56 153 ASP A O 1
ATOM 1271 N N . SER A 1 154 ? 3.055 9.819 24.097 1.00 71.38 154 SER A N 1
ATOM 1272 C CA . SER A 1 154 ? 3.959 8.929 23.374 1.00 71.38 154 SER A CA 1
ATOM 1273 C C . SER A 1 154 ? 3.454 8.625 21.966 1.00 71.38 154 SER A C 1
ATOM 1275 O O . SER A 1 154 ? 2.258 8.499 21.709 1.00 71.38 154 SER A O 1
ATOM 1277 N N . THR A 1 155 ? 4.389 8.502 21.025 1.00 69.88 155 THR A N 1
ATOM 1278 C CA . THR A 1 155 ? 4.098 8.056 19.660 1.00 69.88 155 THR A CA 1
ATOM 1279 C C . THR A 1 155 ? 4.506 6.598 19.510 1.00 69.88 155 THR A C 1
ATOM 1281 O O . THR A 1 155 ? 5.697 6.316 19.655 1.00 69.88 155 THR A O 1
ATOM 1284 N N . PRO A 1 156 ? 3.584 5.698 19.136 1.00 75.94 156 PRO A N 1
ATOM 1285 C CA . PRO A 1 156 ? 3.942 4.320 18.845 1.00 75.94 156 PRO A CA 1
ATOM 1286 C C . PRO A 1 156 ? 4.890 4.251 17.642 1.00 75.94 156 PRO A C 1
ATOM 1288 O O . PRO A 1 156 ? 4.653 4.873 16.603 1.00 75.94 156 PRO A O 1
ATOM 1291 N N . THR A 1 157 ? 5.967 3.485 17.775 1.00 78.69 157 THR A N 1
ATOM 1292 C CA . THR A 1 157 ? 6.852 3.143 16.655 1.00 78.69 157 THR A CA 1
ATOM 1293 C C . THR A 1 157 ? 6.302 1.948 15.879 1.00 78.69 157 THR A C 1
ATOM 1295 O O . THR A 1 157 ? 5.478 1.183 16.380 1.00 78.69 157 THR A O 1
ATOM 1298 N N . TYR A 1 158 ? 6.799 1.735 14.658 1.00 76.44 158 TYR A N 1
ATOM 1299 C CA . TYR A 1 158 ? 6.408 0.578 13.848 1.00 76.44 158 TYR A CA 1
ATOM 1300 C C . TYR A 1 158 ? 6.646 -0.769 14.558 1.00 76.44 158 TYR A C 1
ATOM 1302 O O . TYR A 1 158 ? 5.818 -1.682 14.493 1.00 76.44 158 TYR A O 1
ATOM 1310 N N . ALA A 1 159 ? 7.767 -0.891 15.274 1.00 81.50 159 ALA A N 1
ATOM 1311 C CA . ALA A 1 159 ? 8.117 -2.101 16.016 1.00 81.50 159 ALA A CA 1
ATOM 1312 C C . ALA A 1 159 ? 7.114 -2.416 17.139 1.00 81.50 159 ALA A C 1
ATOM 1314 O O . ALA A 1 159 ? 6.929 -3.575 17.494 1.00 81.50 159 ALA A O 1
ATOM 1315 N N . GLN A 1 160 ? 6.436 -1.395 17.665 1.00 84.12 160 GLN A N 1
ATOM 1316 C CA . GLN A 1 160 ? 5.477 -1.526 18.758 1.00 84.12 160 GLN A CA 1
ATOM 1317 C C . GLN A 1 160 ? 4.047 -1.816 18.285 1.00 84.12 160 GLN A C 1
ATOM 1319 O O . GLN A 1 160 ? 3.165 -1.989 19.121 1.00 84.12 160 GLN A O 1
ATOM 1324 N N . ARG A 1 161 ? 3.797 -1.915 16.970 1.00 83.44 161 ARG A N 1
ATOM 1325 C CA . ARG A 1 161 ? 2.453 -2.184 16.422 1.00 83.44 161 ARG A CA 1
ATOM 1326 C C . ARG A 1 161 ? 1.803 -3.454 16.976 1.00 83.44 161 ARG A C 1
ATOM 1328 O O . ARG A 1 161 ? 0.594 -3.488 17.127 1.00 83.44 161 ARG A O 1
ATOM 1335 N N . THR A 1 162 ? 2.602 -4.466 17.319 1.00 86.25 162 THR A N 1
ATOM 1336 C CA . THR A 1 162 ? 2.123 -5.751 17.853 1.00 86.25 162 THR A CA 1
ATOM 1337 C C . THR A 1 162 ? 1.482 -5.612 19.235 1.00 86.25 162 THR A C 1
ATOM 1339 O O . THR A 1 162 ? 0.817 -6.534 19.700 1.00 86.25 162 THR A O 1
ATOM 1342 N N . GLN A 1 163 ? 1.668 -4.461 19.890 1.00 89.50 163 GLN A N 1
ATOM 1343 C CA . GLN A 1 163 ? 1.018 -4.089 21.147 1.00 89.50 163 GLN A CA 1
ATOM 1344 C C . GLN A 1 163 ? -0.345 -3.409 20.919 1.00 89.50 163 GLN A C 1
ATOM 1346 O O . GLN A 1 163 ? -1.021 -3.092 21.888 1.00 89.50 163 GLN A O 1
ATOM 1351 N N . LEU A 1 164 ? -0.750 -3.188 19.661 1.00 90.38 164 LEU A N 1
ATOM 1352 C CA . LEU A 1 164 ? -2.005 -2.543 19.262 1.00 90.38 164 LEU A CA 1
ATOM 1353 C C . LEU A 1 164 ? -2.883 -3.493 18.423 1.00 90.38 164 LEU A C 1
ATOM 1355 O O . LEU A 1 164 ? -3.135 -3.222 17.241 1.00 90.38 164 LEU A O 1
ATOM 1359 N N . PRO A 1 165 ? -3.319 -4.635 18.982 1.00 93.38 165 PRO A N 1
ATOM 1360 C CA . PRO A 1 165 ? -4.027 -5.661 18.223 1.00 93.38 165 PRO A CA 1
ATOM 1361 C C . PRO A 1 165 ? -5.326 -5.163 17.574 1.00 93.38 165 PRO A C 1
ATOM 1363 O O . PRO A 1 165 ? -5.619 -5.534 16.438 1.00 93.38 165 PRO A O 1
ATOM 1366 N N . TYR A 1 166 ? -6.094 -4.304 18.246 1.00 94.12 166 TYR A N 1
ATOM 1367 C CA . TYR A 1 166 ? -7.329 -3.733 17.712 1.00 94.12 166 TYR A CA 1
ATOM 1368 C C . TYR A 1 166 ? -7.056 -2.729 16.593 1.00 94.12 166 TYR A C 1
ATOM 1370 O O . TYR A 1 166 ? -7.750 -2.724 15.576 1.00 94.12 166 TYR A O 1
ATOM 1378 N N . THR A 1 167 ? -6.030 -1.894 16.740 1.00 91.88 167 THR A N 1
ATOM 1379 C CA . THR A 1 167 ? -5.612 -0.965 15.685 1.00 91.88 167 THR A CA 1
ATOM 1380 C C . THR A 1 167 ? -5.125 -1.717 14.447 1.00 91.88 167 THR A C 1
ATOM 1382 O O . THR A 1 167 ? -5.475 -1.346 13.325 1.00 91.88 167 THR A O 1
ATOM 1385 N N . GLU A 1 168 ? -4.356 -2.792 14.629 1.00 90.62 168 GLU A N 1
ATOM 1386 C CA . GLU A 1 168 ? -3.901 -3.645 13.528 1.00 90.62 168 GLU A CA 1
ATOM 1387 C C . GLU A 1 168 ? -5.090 -4.328 12.835 1.00 90.62 168 GLU A C 1
ATOM 1389 O O . GLU A 1 168 ? -5.197 -4.299 11.605 1.00 90.62 168 GLU A O 1
ATOM 1394 N N . ALA A 1 169 ? -6.046 -4.836 13.613 1.00 93.25 169 ALA A N 1
ATOM 1395 C CA . ALA A 1 169 ? -7.292 -5.402 13.112 1.00 93.25 169 ALA A CA 1
ATOM 1396 C C . ALA A 1 169 ? -8.134 -4.388 12.314 1.00 93.25 169 ALA A C 1
ATOM 1398 O O . ALA A 1 169 ? -8.612 -4.687 11.218 1.00 93.25 169 ALA A O 1
ATOM 1399 N N . PHE A 1 170 ? -8.251 -3.155 12.813 1.00 93.56 170 PHE A N 1
ATOM 1400 C CA . PHE A 1 170 ? -8.929 -2.056 12.129 1.00 93.56 170 PHE A CA 1
ATOM 1401 C C . PHE A 1 170 ? -8.290 -1.741 10.770 1.00 93.56 170 PHE A C 1
ATOM 1403 O O . PHE A 1 170 ? -9.001 -1.644 9.771 1.00 93.56 170 PHE A O 1
ATOM 1410 N N . ILE A 1 171 ? -6.961 -1.619 10.702 1.00 91.25 171 ILE A N 1
ATOM 1411 C CA . ILE A 1 171 ? -6.255 -1.323 9.444 1.00 91.25 171 ILE A CA 1
ATOM 1412 C C . ILE A 1 171 ? -6.460 -2.448 8.422 1.00 91.25 171 ILE A C 1
ATOM 1414 O O . ILE A 1 171 ? -6.692 -2.167 7.245 1.00 91.25 171 ILE A O 1
ATOM 1418 N N . ASN A 1 172 ? -6.418 -3.710 8.857 1.00 90.94 172 ASN A N 1
ATOM 1419 C CA . ASN A 1 172 ? -6.680 -4.856 7.984 1.00 90.94 172 ASN A CA 1
ATOM 1420 C C . ASN A 1 172 ? -8.108 -4.834 7.417 1.00 90.94 172 ASN A C 1
ATOM 1422 O O . ASN A 1 172 ? -8.294 -5.058 6.221 1.00 90.94 172 ASN A O 1
ATOM 1426 N N . GLU A 1 173 ? -9.106 -4.486 8.231 1.00 93.38 173 GLU A N 1
ATOM 1427 C CA . GLU A 1 173 ? -10.492 -4.366 7.765 1.00 93.38 173 GLU A CA 1
ATOM 1428 C C . GLU A 1 173 ? -10.680 -3.196 6.785 1.00 93.38 173 GLU A C 1
ATOM 1430 O O . GLU A 1 173 ? -11.395 -3.323 5.787 1.00 93.38 173 GLU A O 1
ATOM 1435 N N . VAL A 1 174 ? -9.975 -2.077 6.998 1.00 92.44 174 VAL A N 1
ATOM 1436 C CA . VAL A 1 174 ? -9.938 -0.970 6.029 1.00 92.44 174 VAL A CA 1
ATOM 1437 C C . VAL A 1 174 ? -9.338 -1.419 4.699 1.00 92.44 174 VAL A C 1
ATOM 1439 O O . VAL A 1 174 ? -9.883 -1.095 3.646 1.00 92.44 174 VAL A O 1
ATOM 1442 N N . LEU A 1 175 ? -8.239 -2.173 4.718 1.00 89.81 175 LEU A N 1
ATOM 1443 C CA . LEU A 1 175 ? -7.614 -2.684 3.497 1.00 89.81 175 LEU A CA 1
ATOM 1444 C C . LEU A 1 175 ? -8.513 -3.681 2.758 1.00 89.81 175 LEU A C 1
ATOM 1446 O O . LEU A 1 175 ? -8.557 -3.660 1.527 1.00 89.81 175 LEU A O 1
ATOM 1450 N N . ARG A 1 176 ? -9.262 -4.512 3.494 1.00 91.62 176 ARG A N 1
ATOM 1451 C CA . ARG A 1 176 ? -10.219 -5.465 2.921 1.00 91.62 176 ARG A CA 1
ATOM 1452 C C . ARG A 1 176 ? -11.332 -4.760 2.147 1.00 91.62 176 ARG A C 1
ATOM 1454 O O . ARG A 1 176 ? -11.594 -5.119 1.000 1.00 91.62 176 ARG A O 1
ATOM 1461 N N . LEU A 1 177 ? -11.972 -3.763 2.764 1.00 89.50 177 LEU A N 1
ATOM 1462 C CA . LEU A 1 177 ? -13.134 -3.073 2.191 1.00 89.50 177 LEU A CA 1
ATOM 1463 C C . LEU A 1 177 ? -12.767 -1.928 1.246 1.00 89.50 177 LEU A C 1
ATOM 1465 O O . LEU A 1 177 ? -13.496 -1.669 0.290 1.00 89.50 177 LEU A O 1
ATOM 1469 N N . GLY A 1 178 ? -11.640 -1.260 1.486 1.00 87.12 178 GLY A N 1
ATOM 1470 C CA . GLY A 1 178 ? -11.215 -0.105 0.701 1.00 87.12 178 GLY A CA 1
ATOM 1471 C C . GLY A 1 178 ? -10.839 -0.445 -0.741 1.00 87.12 178 GLY A C 1
ATOM 1472 O O . GLY A 1 178 ? -10.918 0.428 -1.604 1.00 87.12 178 GLY A O 1
ATOM 1473 N N . GLY A 1 179 ? -10.447 -1.697 -1.020 1.00 82.81 179 GLY A N 1
ATOM 1474 C CA . GLY A 1 179 ? -10.240 -2.193 -2.386 1.00 82.81 179 GLY A CA 1
ATOM 1475 C C . GLY A 1 179 ? -9.309 -1.311 -3.227 1.00 82.81 179 GLY A C 1
ATOM 1476 O O . GLY A 1 179 ? -9.612 -1.020 -4.380 1.00 82.81 179 GLY A O 1
ATOM 1477 N N . VAL A 1 180 ? -8.209 -0.831 -2.633 1.00 84.81 180 VAL A N 1
ATOM 1478 C CA . VAL A 1 180 ? -7.334 0.205 -3.221 1.00 84.81 180 VAL A CA 1
ATOM 1479 C C . VAL A 1 180 ? -6.727 -0.229 -4.555 1.00 84.81 180 VAL A C 1
ATOM 1481 O O . VAL A 1 180 ? -6.528 0.593 -5.448 1.00 84.81 180 VAL A O 1
ATOM 1484 N N . THR A 1 181 ? -6.452 -1.522 -4.705 1.00 82.69 181 THR A N 1
ATOM 1485 C CA . THR A 1 181 ? -5.989 -2.124 -5.952 1.00 82.69 181 THR A CA 1
ATOM 1486 C C . THR A 1 181 ? -7.068 -3.074 -6.488 1.00 82.69 181 THR A C 1
ATOM 1488 O O . THR A 1 181 ? -7.608 -3.883 -5.732 1.00 82.69 181 THR A O 1
ATOM 1491 N N . PRO A 1 182 ? -7.412 -2.998 -7.789 1.00 79.88 182 PRO A N 1
ATOM 1492 C CA . PRO A 1 182 ? -8.494 -3.804 -8.360 1.00 79.88 182 PRO A CA 1
ATOM 1493 C C . PRO A 1 182 ? -8.148 -5.298 -8.412 1.00 79.88 182 PRO A C 1
ATOM 1495 O O . PRO A 1 182 ? -9.032 -6.153 -8.437 1.00 79.88 182 PRO A O 1
ATOM 1498 N N . GLY A 1 183 ? -6.860 -5.625 -8.429 1.00 85.56 183 GLY A N 1
ATOM 1499 C CA . GLY A 1 183 ? -6.389 -6.988 -8.530 1.00 85.56 183 GLY A CA 1
ATOM 1500 C C . GLY A 1 183 ? -4.959 -7.062 -9.018 1.00 85.56 183 GLY A C 1
ATOM 1501 O O . GLY A 1 183 ? -4.273 -6.048 -9.168 1.00 85.56 183 GLY A O 1
ATOM 1502 N N . MET A 1 184 ? -4.527 -8.284 -9.290 1.00 86.44 184 MET A N 1
ATOM 1503 C CA . MET A 1 184 ? -3.181 -8.565 -9.754 1.00 86.44 184 MET A CA 1
ATOM 1504 C C . MET A 1 184 ? -3.216 -9.561 -10.906 1.00 86.44 184 MET A C 1
ATOM 1506 O O . MET A 1 184 ? -3.835 -10.619 -10.805 1.00 86.44 184 MET A O 1
ATOM 1510 N N . TRP A 1 185 ? -2.528 -9.221 -11.992 1.00 88.88 185 TRP A N 1
ATOM 1511 C CA . TRP A 1 185 ? -2.400 -10.095 -13.149 1.00 88.88 185 TRP A CA 1
ATOM 1512 C C . TRP A 1 185 ? -1.284 -11.122 -12.938 1.00 88.88 185 TRP A C 1
ATOM 1514 O O . TRP A 1 185 ? -0.217 -10.827 -12.384 1.00 88.88 185 TRP A O 1
ATOM 1524 N N . ARG A 1 186 ? -1.539 -12.343 -13.394 1.00 89.00 186 ARG A N 1
ATOM 1525 C CA . ARG A 1 186 ? -0.589 -13.453 -13.477 1.00 89.00 186 ARG A CA 1
ATOM 1526 C C . ARG A 1 186 ? -0.693 -14.079 -14.858 1.00 89.00 186 ARG A C 1
ATOM 1528 O O . ARG A 1 186 ? -1.721 -13.951 -15.515 1.00 89.00 186 ARG A O 1
ATOM 1535 N N . ASN A 1 187 ? 0.369 -14.740 -15.288 1.00 92.88 187 ASN A N 1
ATOM 1536 C CA . ASN A 1 187 ? 0.392 -15.497 -16.528 1.00 92.88 187 ASN A CA 1
ATOM 1537 C C . ASN A 1 187 ? 0.920 -16.908 -16.236 1.00 92.88 187 ASN A C 1
ATOM 1539 O O . ASN A 1 187 ? 1.834 -17.058 -15.419 1.00 92.88 187 ASN A O 1
ATOM 1543 N N . THR A 1 188 ? 0.312 -17.929 -16.836 1.00 93.44 188 THR A N 1
ATOM 1544 C CA . THR A 1 188 ? 0.716 -19.327 -16.658 1.00 93.44 188 THR A CA 1
ATOM 1545 C C . THR A 1 188 ? 1.984 -19.641 -17.453 1.00 93.44 188 THR A C 1
ATOM 1547 O O . THR A 1 188 ? 2.015 -19.561 -18.676 1.00 93.44 188 THR A O 1
ATOM 1550 N N . SER A 1 189 ? 3.054 -20.059 -16.773 1.00 95.06 189 SER A N 1
ATOM 1551 C CA . SER A 1 189 ? 4.318 -20.442 -17.429 1.00 95.06 189 SER A CA 1
ATOM 1552 C C . SER A 1 189 ? 4.246 -21.784 -18.170 1.00 95.06 189 SER A C 1
ATOM 1554 O O . SER A 1 189 ? 5.099 -22.084 -19.010 1.00 95.06 189 SER A O 1
ATOM 1556 N N . GLN A 1 190 ? 3.237 -22.590 -17.853 1.00 95.88 190 GLN A N 1
ATOM 1557 C CA . GLN A 1 190 ? 2.964 -23.915 -18.393 1.00 95.88 190 GLN A CA 1
ATOM 1558 C C . GLN A 1 190 ? 1.472 -24.224 -18.254 1.00 95.88 190 GLN A C 1
ATOM 1560 O O . GLN A 1 190 ? 0.768 -23.527 -17.520 1.00 95.88 190 GLN A O 1
ATOM 1565 N N . ASP A 1 191 ? 1.019 -25.282 -18.918 1.00 96.31 191 ASP A N 1
ATOM 1566 C CA . ASP A 1 191 ? -0.323 -25.813 -18.711 1.00 96.31 191 ASP A CA 1
ATOM 1567 C C . ASP A 1 191 ? -0.500 -26.193 -17.232 1.00 96.31 191 ASP A C 1
ATOM 1569 O O . ASP A 1 191 ? 0.400 -26.764 -16.600 1.00 96.31 191 ASP A O 1
ATOM 1573 N N . ALA A 1 192 ? -1.646 -25.832 -16.669 1.00 94.19 192 ALA A N 1
ATOM 1574 C CA . ALA A 1 192 ? -1.986 -26.068 -15.277 1.00 94.19 192 ALA A CA 1
ATOM 1575 C C . ALA A 1 192 ? -3.450 -26.481 -15.168 1.00 94.19 192 ALA A C 1
ATOM 1577 O O . ALA A 1 192 ? -4.293 -25.952 -15.882 1.00 94.19 192 ALA A O 1
ATOM 1578 N N . THR A 1 193 ? -3.760 -27.368 -14.232 1.00 95.31 193 THR A N 1
ATOM 1579 C CA . THR A 1 193 ? -5.142 -27.723 -13.902 1.00 95.31 193 THR A CA 1
ATOM 1580 C C . THR A 1 193 ? -5.461 -27.158 -12.522 1.00 95.31 193 THR A C 1
ATOM 1582 O O . THR A 1 193 ? -4.696 -27.360 -11.575 1.00 95.31 193 THR A O 1
ATOM 1585 N N . TYR A 1 194 ? -6.560 -26.415 -12.410 1.00 90.12 194 TYR A N 1
ATOM 1586 C CA . TYR A 1 194 ? -7.082 -25.905 -11.145 1.00 90.12 194 TYR A CA 1
ATOM 1587 C C . TYR A 1 194 ? -8.535 -26.343 -10.997 1.00 90.12 194 TYR A C 1
ATOM 1589 O O . TYR A 1 194 ? -9.382 -25.947 -11.796 1.00 90.12 194 TYR A O 1
ATOM 1597 N N . GLU A 1 195 ? -8.805 -27.160 -9.979 1.00 90.56 195 GLU A N 1
ATOM 1598 C CA . GLU A 1 195 ? -10.079 -27.875 -9.838 1.00 90.56 195 GLU A CA 1
ATOM 1599 C C . GLU A 1 195 ? -10.422 -28.627 -11.136 1.00 90.56 195 GLU A C 1
ATOM 1601 O O . GLU A 1 195 ? -9.615 -29.431 -11.600 1.00 90.56 195 GLU A O 1
ATOM 1606 N N . ASP A 1 196 ? -11.573 -28.331 -11.738 1.00 94.31 196 ASP A N 1
ATOM 1607 C CA . ASP A 1 196 ? -12.048 -28.950 -12.976 1.00 94.31 196 ASP A CA 1
ATOM 1608 C C . ASP A 1 196 ? -11.672 -28.136 -14.234 1.00 94.31 196 ASP A C 1
ATOM 1610 O O . ASP A 1 196 ? -12.183 -28.395 -15.326 1.00 94.31 196 ASP A O 1
ATOM 1614 N N . TYR A 1 197 ? -10.804 -27.125 -14.097 1.00 94.19 197 TYR A N 1
ATOM 1615 C CA . TYR A 1 197 ? -10.397 -26.244 -15.191 1.00 94.19 197 TYR A CA 1
ATOM 1616 C C . TYR A 1 197 ? -8.972 -26.529 -15.653 1.00 94.19 197 TYR A C 1
ATOM 1618 O O . TYR A 1 197 ? -8.012 -26.346 -14.902 1.00 94.19 197 TYR A O 1
ATOM 1626 N N . ASP A 1 198 ? -8.830 -26.853 -16.936 1.00 96.38 198 ASP A N 1
ATOM 1627 C CA . ASP A 1 198 ? -7.543 -26.846 -17.623 1.00 96.38 198 ASP A CA 1
ATOM 1628 C C . ASP A 1 198 ? -7.222 -25.432 -18.116 1.00 96.38 198 ASP A C 1
ATOM 1630 O O . ASP A 1 198 ? -7.951 -24.835 -18.913 1.00 96.38 198 ASP A O 1
ATOM 1634 N N . ILE A 1 199 ? -6.115 -24.888 -17.623 1.00 96.19 199 ILE A N 1
ATOM 1635 C CA . ILE A 1 199 ? -5.608 -23.554 -17.919 1.00 96.19 199 ILE A CA 1
ATOM 1636 C C . ILE A 1 199 ? -4.347 -23.709 -18.778 1.00 96.19 199 ILE A C 1
ATOM 1638 O O . ILE A 1 199 ? -3.291 -24.081 -18.259 1.00 96.19 199 ILE A O 1
ATOM 1642 N N . PRO A 1 200 ? -4.416 -23.408 -20.084 1.00 96.81 200 PRO A N 1
ATOM 1643 C CA . PRO A 1 200 ? -3.259 -23.502 -20.962 1.00 96.81 200 PRO A CA 1
ATOM 1644 C C . PRO A 1 200 ? -2.138 -22.552 -20.544 1.00 96.81 200 PRO A C 1
ATOM 1646 O O . PRO A 1 200 ? -2.379 -21.504 -19.931 1.00 96.81 200 PRO A O 1
ATOM 1649 N N . LYS A 1 201 ? -0.917 -22.875 -20.955 1.00 97.12 201 LYS A N 1
ATOM 1650 C CA . LYS A 1 201 ? 0.233 -21.976 -20.928 1.00 97.12 201 LYS A CA 1
ATOM 1651 C C . LYS A 1 201 ? -0.090 -20.631 -21.597 1.00 97.12 201 LYS A C 1
ATOM 1653 O O . LYS A 1 201 ? -0.881 -20.558 -22.534 1.00 97.12 201 LYS A O 1
ATOM 1658 N N . ASP A 1 202 ? 0.558 -19.574 -21.115 1.00 95.94 202 ASP A N 1
ATOM 1659 C CA . ASP A 1 202 ? 0.452 -18.195 -21.591 1.00 95.94 202 ASP A CA 1
ATOM 1660 C C . ASP A 1 202 ? -0.934 -17.551 -21.360 1.00 95.94 202 ASP A C 1
ATOM 1662 O O . ASP A 1 202 ? -1.235 -16.479 -21.897 1.00 95.94 202 ASP A O 1
ATOM 1666 N N . THR A 1 203 ? -1.760 -18.141 -20.490 1.00 95.62 203 THR A N 1
ATOM 1667 C CA . THR A 1 203 ? -3.071 -17.605 -20.101 1.00 95.62 203 THR A CA 1
ATOM 1668 C C . THR A 1 203 ? -2.924 -16.520 -19.040 1.00 95.62 203 THR A C 1
ATOM 1670 O O . THR A 1 203 ? -2.313 -16.728 -17.992 1.00 95.62 203 THR A O 1
ATOM 1673 N N . TRP A 1 204 ? -3.534 -15.358 -19.284 1.00 93.75 204 TRP A N 1
ATOM 1674 C CA . TRP A 1 204 ? -3.617 -14.273 -18.307 1.00 93.75 204 TRP A CA 1
ATOM 1675 C C . TRP A 1 204 ? -4.753 -14.503 -17.309 1.00 93.75 204 TRP A C 1
ATOM 1677 O O . TRP A 1 204 ? -5.917 -14.604 -17.688 1.00 93.75 204 TRP A O 1
ATOM 1687 N N . ILE A 1 205 ? -4.410 -14.514 -16.024 1.00 90.56 205 ILE A N 1
ATOM 1688 C CA . ILE A 1 205 ? -5.326 -14.686 -14.897 1.00 90.56 205 ILE A CA 1
ATOM 1689 C C . ILE A 1 205 ? -5.348 -13.387 -14.091 1.00 90.56 205 ILE A C 1
ATOM 1691 O O . ILE A 1 205 ? -4.297 -12.870 -13.706 1.00 90.56 205 ILE A O 1
ATOM 1695 N N . LEU A 1 206 ? -6.543 -12.866 -13.809 1.00 90.44 206 LEU A N 1
ATOM 1696 C CA . LEU A 1 206 ? -6.733 -11.725 -12.915 1.00 90.44 206 LEU A CA 1
ATOM 1697 C C . LEU A 1 206 ? -7.196 -12.204 -11.540 1.00 90.44 206 LEU A C 1
ATOM 1699 O O . LEU A 1 206 ? -8.311 -12.699 -11.389 1.00 90.44 206 LEU A O 1
ATOM 1703 N N . LEU A 1 207 ? -6.373 -11.972 -10.520 1.00 88.00 207 LEU A N 1
ATOM 1704 C CA . LEU A 1 207 ? -6.773 -12.120 -9.124 1.00 88.00 207 LEU A CA 1
ATOM 1705 C C . LEU A 1 207 ? -7.609 -10.905 -8.722 1.00 88.00 207 LEU A C 1
ATOM 1707 O O . LEU A 1 207 ? -7.058 -9.833 -8.478 1.00 88.00 207 LEU A O 1
ATOM 1711 N N . HIS A 1 208 ? -8.932 -11.050 -8.675 1.00 89.56 208 HIS A N 1
ATOM 1712 C CA . HIS A 1 208 ? -9.845 -9.946 -8.381 1.00 89.56 208 HIS A CA 1
ATOM 1713 C C . HIS A 1 208 ? -9.990 -9.736 -6.866 1.00 89.56 208 HIS A C 1
ATOM 1715 O O . HIS A 1 208 ? -10.793 -10.392 -6.203 1.00 89.56 208 HIS A O 1
ATOM 1721 N N . PHE A 1 209 ? -9.212 -8.803 -6.311 1.00 88.12 209 PHE A N 1
ATOM 1722 C CA . PHE A 1 209 ? -9.129 -8.592 -4.860 1.00 88.12 209 PHE A CA 1
ATOM 1723 C C . PHE A 1 209 ? -10.466 -8.207 -4.235 1.00 88.12 209 PHE A C 1
ATOM 1725 O O . PHE A 1 209 ? -10.818 -8.739 -3.188 1.00 88.12 209 PHE A O 1
ATOM 1732 N N . TRP A 1 210 ? -11.246 -7.341 -4.889 1.00 87.81 210 TRP A N 1
ATOM 1733 C CA . TRP A 1 210 ? -12.554 -6.950 -4.365 1.00 87.81 210 TRP A CA 1
ATOM 1734 C C . TRP A 1 210 ? -13.511 -8.141 -4.253 1.00 87.81 210 TRP A C 1
ATOM 1736 O O . TRP A 1 210 ? -14.170 -8.286 -3.226 1.00 87.81 210 TRP A O 1
ATOM 1746 N N . ALA A 1 211 ? -13.562 -9.010 -5.268 1.00 89.75 211 ALA A N 1
ATOM 1747 C CA . ALA A 1 211 ? -14.414 -10.196 -5.238 1.00 89.75 211 ALA A CA 1
ATOM 1748 C C . ALA A 1 211 ? -14.009 -11.149 -4.105 1.00 89.75 211 ALA A C 1
ATOM 1750 O O . ALA A 1 211 ? -14.866 -11.562 -3.332 1.00 89.75 211 ALA A O 1
ATOM 1751 N N . MET A 1 212 ? -12.709 -11.415 -3.943 1.00 89.31 212 MET A N 1
ATOM 1752 C CA . MET A 1 212 ? -12.202 -12.282 -2.870 1.00 89.31 212 MET A CA 1
ATOM 1753 C C . MET A 1 212 ? -12.447 -11.696 -1.474 1.00 89.31 212 MET A C 1
ATOM 1755 O O . MET A 1 212 ? -12.852 -12.409 -0.562 1.00 89.31 212 MET A O 1
ATOM 1759 N N . SER A 1 213 ? -12.276 -10.382 -1.304 1.00 89.50 213 SER A N 1
ATOM 1760 C CA . SER A 1 213 ? -12.579 -9.677 -0.052 1.00 89.50 213 SER A CA 1
ATOM 1761 C C . SER A 1 213 ? -14.074 -9.647 0.293 1.00 89.50 213 SER A C 1
ATOM 1763 O O . SER A 1 213 ? -14.415 -9.335 1.433 1.00 89.50 213 SER A O 1
ATOM 1765 N N . ASN A 1 214 ? -14.961 -9.918 -0.672 1.00 89.31 214 ASN A N 1
ATOM 1766 C CA . ASN A 1 214 ? -16.418 -9.892 -0.510 1.00 89.31 214 ASN A CA 1
ATOM 1767 C C . ASN A 1 214 ? -17.076 -11.275 -0.665 1.00 89.31 214 ASN A C 1
ATOM 1769 O O . ASN A 1 214 ? -18.305 -11.353 -0.704 1.00 89.31 214 ASN A O 1
ATOM 1773 N N . ASP A 1 215 ? -16.291 -12.352 -0.753 1.00 91.12 215 ASP A N 1
ATOM 1774 C CA . ASP A 1 215 ? -16.819 -13.712 -0.852 1.00 91.12 215 ASP A CA 1
ATOM 1775 C C . ASP A 1 215 ? -17.483 -14.127 0.469 1.00 91.12 215 ASP A C 1
ATOM 1777 O O . ASP A 1 215 ? -16.827 -14.213 1.508 1.00 91.12 215 ASP A O 1
ATOM 1781 N N . ALA A 1 216 ? -18.788 -14.403 0.424 1.00 90.44 216 ALA A N 1
ATOM 1782 C CA . ALA A 1 216 ? -19.579 -14.803 1.585 1.00 90.44 216 ALA A CA 1
ATOM 1783 C C . ALA A 1 216 ? -19.161 -16.166 2.163 1.00 90.44 216 ALA A C 1
ATOM 1785 O O . ALA A 1 216 ? -19.439 -16.437 3.328 1.00 90.44 216 ALA A O 1
ATOM 1786 N N . ASN A 1 217 ? -18.477 -17.007 1.379 1.00 90.56 217 ASN A N 1
ATOM 1787 C CA . ASN A 1 217 ? -17.941 -18.282 1.860 1.00 90.56 217 ASN A CA 1
ATOM 1788 C C . ASN A 1 217 ? -16.678 -18.099 2.714 1.00 90.56 217 ASN A C 1
ATOM 1790 O O . ASN A 1 217 ? -16.356 -18.963 3.524 1.00 90.56 217 ASN A O 1
ATOM 1794 N N . GLN A 1 218 ? -15.963 -16.985 2.529 1.00 89.44 218 GLN A N 1
ATOM 1795 C CA . GLN A 1 218 ? -14.705 -16.684 3.224 1.00 89.44 218 GLN A CA 1
ATOM 1796 C C . GLN A 1 218 ? -14.868 -15.598 4.295 1.00 89.44 218 GLN A C 1
ATOM 1798 O O . GLN A 1 218 ? -14.085 -15.535 5.244 1.00 89.44 218 GLN A O 1
ATOM 1803 N N . TRP A 1 219 ? -15.881 -14.741 4.151 1.00 90.69 219 TRP A N 1
ATOM 1804 C CA . TRP A 1 219 ? -16.138 -13.601 5.021 1.00 90.69 219 TRP A CA 1
ATOM 1805 C C . TRP A 1 219 ? -17.601 -13.589 5.465 1.00 90.69 219 TRP A C 1
ATOM 1807 O O . TRP A 1 219 ? -18.492 -13.212 4.703 1.00 90.69 219 TRP A O 1
ATOM 1817 N N . ASP A 1 220 ? -17.844 -13.936 6.730 1.00 89.19 220 ASP A N 1
ATOM 1818 C CA . ASP A 1 220 ? -19.170 -13.793 7.345 1.00 89.19 220 ASP A CA 1
ATOM 1819 C C . ASP A 1 220 ? -19.657 -12.340 7.225 1.00 89.19 220 ASP A C 1
ATOM 1821 O O . ASP A 1 220 ? -18.913 -11.439 7.570 1.00 89.19 220 ASP A O 1
ATOM 1825 N N . ASP A 1 221 ? -20.868 -12.048 6.753 1.00 89.88 221 ASP A N 1
ATOM 1826 C CA . ASP A 1 221 ? -21.360 -10.662 6.614 1.00 89.88 221 ASP A CA 1
ATOM 1827 C C . ASP A 1 221 ? -20.343 -9.712 5.925 1.00 89.88 221 ASP A C 1
ATOM 1829 O O . ASP A 1 221 ? -19.979 -8.649 6.441 1.00 89.88 221 ASP A O 1
ATOM 1833 N N . ALA A 1 222 ? -19.806 -10.139 4.777 1.00 88.94 222 ALA A N 1
ATOM 1834 C CA . ALA A 1 222 ? -18.638 -9.535 4.128 1.00 88.94 222 ALA A CA 1
ATOM 1835 C C . ALA A 1 222 ? -18.732 -8.015 3.889 1.00 88.94 222 ALA A C 1
ATOM 1837 O O . ALA A 1 222 ? -17.712 -7.326 3.839 1.00 88.94 222 ALA A O 1
ATOM 1838 N N . ARG A 1 223 ? -19.940 -7.462 3.753 1.00 88.69 223 ARG A N 1
ATOM 1839 C CA . ARG A 1 223 ? -20.150 -6.030 3.485 1.00 88.69 223 ARG A CA 1
ATOM 1840 C C . ARG A 1 223 ? -20.123 -5.155 4.733 1.00 88.69 223 ARG A C 1
ATOM 1842 O O . ARG A 1 223 ? -20.008 -3.937 4.607 1.00 88.69 223 ARG A O 1
ATOM 1849 N N . THR A 1 224 ? -20.217 -5.748 5.916 1.00 91.56 224 THR A N 1
ATOM 1850 C CA . THR A 1 224 ? -20.203 -5.000 7.169 1.00 91.56 224 THR A CA 1
ATOM 1851 C C . THR A 1 224 ? -18.772 -4.820 7.654 1.00 91.56 224 THR A C 1
ATOM 1853 O O . THR A 1 224 ? -18.014 -5.788 7.756 1.00 91.56 224 THR A O 1
ATOM 1856 N N . PHE A 1 225 ? -18.428 -3.570 7.972 1.00 93.81 225 PHE A N 1
ATOM 1857 C CA . PHE A 1 225 ? -17.137 -3.181 8.535 1.00 93.81 225 PHE A CA 1
ATOM 1858 C C . PHE A 1 225 ? -17.024 -3.681 9.982 1.00 93.81 225 PHE A C 1
ATOM 1860 O O . PHE A 1 225 ? -17.674 -3.137 10.877 1.00 93.81 225 PHE A O 1
ATOM 1867 N N . LYS A 1 226 ? -16.221 -4.729 10.201 1.00 93.12 226 LYS A N 1
ATOM 1868 C CA . LYS A 1 226 ? -16.009 -5.363 11.513 1.00 93.12 226 LYS A CA 1
ATOM 1869 C C . LYS A 1 226 ? -14.517 -5.645 11.738 1.00 93.12 226 LYS A C 1
ATOM 1871 O O . LYS A 1 226 ? -14.030 -6.690 11.302 1.00 93.12 226 LYS A O 1
ATOM 1876 N N . PRO A 1 227 ? -13.777 -4.753 12.423 1.00 94.31 227 PRO A N 1
ATOM 1877 C CA . PRO A 1 227 ? -12.390 -5.012 12.816 1.00 94.31 227 PRO A CA 1
ATOM 1878 C C . PRO A 1 227 ? -12.213 -6.323 13.587 1.00 94.31 227 PRO A C 1
ATOM 1880 O O . PRO A 1 227 ? -11.196 -6.991 13.445 1.00 94.31 227 PRO A O 1
ATOM 1883 N N . GLU A 1 228 ? -13.227 -6.738 14.349 1.00 94.12 228 GLU A N 1
ATOM 1884 C CA . GLU A 1 228 ? -13.230 -7.953 15.169 1.00 94.12 228 GLU A CA 1
ATOM 1885 C C . GLU A 1 228 ? -12.904 -9.236 14.389 1.00 94.12 228 GLU A C 1
ATOM 1887 O O . GLU A 1 228 ? -12.455 -10.204 14.989 1.00 94.12 228 GLU A O 1
ATOM 1892 N N . ARG A 1 229 ? -13.052 -9.242 13.057 1.00 91.94 229 ARG A N 1
ATOM 1893 C CA . ARG A 1 229 ? -12.666 -10.364 12.177 1.00 91.94 229 ARG A CA 1
ATOM 1894 C C . ARG A 1 229 ? -11.198 -10.748 12.264 1.00 91.94 229 ARG A C 1
ATOM 1896 O O . ARG A 1 229 ? -10.843 -11.885 11.979 1.00 91.94 229 ARG A O 1
ATOM 1903 N N . PHE A 1 230 ? -10.356 -9.776 12.588 1.00 93.00 230 PHE A N 1
ATOM 1904 C CA . PHE A 1 230 ? -8.914 -9.949 12.698 1.00 93.00 230 PHE A CA 1
ATOM 1905 C C . PHE A 1 230 ? -8.478 -10.068 14.158 1.00 93.00 230 PHE A C 1
ATOM 1907 O O . PHE A 1 230 ? -7.325 -9.793 14.481 1.00 93.00 230 PHE A O 1
ATOM 1914 N N . LEU A 1 231 ? -9.393 -10.441 15.055 1.00 94.00 231 LEU A N 1
ATOM 1915 C CA . LEU A 1 231 ? -9.107 -10.704 16.457 1.00 94.00 231 LEU A CA 1
ATOM 1916 C C . LEU A 1 231 ? -9.494 -12.140 16.791 1.00 94.00 231 LEU A C 1
ATOM 1918 O O . LEU A 1 231 ? -10.492 -12.659 16.300 1.00 94.00 231 LEU A O 1
ATOM 1922 N N . ASN A 1 232 ? -8.706 -12.776 17.649 1.00 92.69 232 ASN A N 1
ATOM 1923 C CA . ASN A 1 232 ? -9.102 -14.033 18.272 1.00 92.69 232 ASN A CA 1
ATOM 1924 C C . ASN A 1 232 ? -9.938 -13.785 19.542 1.00 92.69 232 ASN A C 1
ATOM 1926 O O . ASN A 1 232 ? -10.072 -12.650 20.005 1.00 92.69 232 ASN A O 1
ATOM 1930 N N . ASP A 1 233 ? -10.427 -14.860 20.164 1.00 91.06 233 ASP A N 1
ATOM 1931 C CA . ASP A 1 233 ? -11.233 -14.801 21.397 1.00 91.06 233 ASP A CA 1
ATOM 1932 C C . ASP A 1 233 ? -10.515 -14.129 22.583 1.00 91.06 233 ASP A C 1
ATOM 1934 O O . ASP A 1 233 ? -11.147 -13.696 23.543 1.00 91.06 233 ASP A O 1
ATOM 1938 N N . GLN A 1 234 ? -9.183 -14.023 22.527 1.00 90.25 234 GLN A N 1
ATOM 1939 C CA . GLN A 1 234 ? -8.351 -13.364 23.538 1.00 90.25 234 GLN A CA 1
ATOM 1940 C C . GLN A 1 234 ? -8.082 -11.883 23.217 1.00 90.25 234 GLN A C 1
ATOM 1942 O O . GLN A 1 234 ? -7.318 -11.236 23.931 1.00 90.25 234 GLN A O 1
ATOM 1947 N N . GLY A 1 235 ? -8.653 -11.349 22.131 1.00 88.81 235 GLY A N 1
ATOM 1948 C CA . GLY A 1 235 ? -8.434 -9.975 21.677 1.00 88.81 235 GLY A CA 1
ATOM 1949 C C . GLY A 1 235 ? -7.061 -9.725 21.048 1.00 88.81 235 GLY A C 1
ATOM 1950 O O . GLY A 1 235 ? -6.668 -8.572 20.893 1.00 88.81 235 GLY A O 1
ATOM 1951 N N . LYS A 1 236 ? -6.315 -10.776 20.686 1.00 91.81 236 LYS A N 1
ATOM 1952 C CA . LYS A 1 236 ? -5.047 -10.649 19.954 1.00 91.81 236 LYS A CA 1
ATOM 1953 C C . LYS A 1 236 ? -5.297 -10.614 18.456 1.00 91.81 236 LYS A C 1
ATOM 1955 O O . LYS A 1 236 ? -6.195 -11.295 17.964 1.00 91.81 236 LYS A O 1
ATOM 1960 N N . PHE A 1 237 ? -4.452 -9.874 17.743 1.00 90.94 237 PHE A N 1
ATOM 1961 C CA . PHE A 1 237 ? -4.492 -9.816 16.290 1.00 90.94 237 PHE A CA 1
ATOM 1962 C C . PHE A 1 237 ? -4.285 -11.207 15.679 1.00 90.94 237 PHE A C 1
ATOM 1964 O O . PHE A 1 237 ? -3.338 -11.921 16.017 1.00 90.94 237 PHE A O 1
ATOM 1971 N N . LEU A 1 238 ? -5.182 -11.571 14.769 1.00 89.12 238 LEU A N 1
ATOM 1972 C CA . LEU A 1 238 ? -5.148 -12.790 13.983 1.00 89.12 238 LEU A CA 1
ATOM 1973 C C . LEU A 1 238 ? -5.172 -12.404 12.506 1.00 89.12 238 LEU A C 1
ATOM 1975 O O . LEU A 1 238 ? -6.156 -11.866 11.995 1.00 89.12 238 LEU A O 1
ATOM 1979 N N . LYS A 1 239 ? -4.073 -12.690 11.809 1.00 84.06 239 LYS A N 1
ATOM 1980 C CA . LYS A 1 239 ? -3.982 -12.463 10.369 1.00 84.06 239 LYS A CA 1
ATOM 1981 C C . LYS A 1 239 ? -4.908 -13.441 9.643 1.00 84.06 239 LYS A C 1
ATOM 1983 O O . LYS A 1 239 ? -4.779 -14.648 9.816 1.00 84.06 239 LYS A O 1
ATOM 1988 N N . ASN A 1 240 ? -5.790 -12.917 8.798 1.00 85.31 240 ASN A N 1
ATOM 1989 C CA . ASN A 1 240 ? -6.597 -13.731 7.897 1.00 85.31 240 ASN A CA 1
ATOM 1990 C C . ASN A 1 240 ? -5.863 -13.887 6.556 1.00 85.31 240 ASN A C 1
ATOM 1992 O O . ASN A 1 240 ? -5.587 -12.894 5.882 1.00 85.31 240 ASN A O 1
ATOM 1996 N N . GLU A 1 241 ? -5.535 -15.122 6.177 1.00 83.94 241 GLU A N 1
ATOM 1997 C CA . GLU A 1 241 ? -4.804 -15.430 4.938 1.00 83.94 241 GLU A CA 1
ATOM 1998 C C . GLU A 1 241 ? -5.617 -15.136 3.670 1.00 83.94 241 GLU A C 1
ATOM 2000 O O . GLU A 1 241 ? -5.038 -14.873 2.617 1.00 83.94 241 GLU A O 1
ATOM 2005 N N . ASN A 1 242 ? -6.947 -15.067 3.786 1.00 85.31 242 ASN A N 1
ATOM 2006 C CA . ASN A 1 242 ? -7.836 -14.703 2.684 1.00 85.31 242 ASN A CA 1
ATOM 2007 C C . ASN A 1 242 ? -7.752 -13.210 2.323 1.00 85.31 242 ASN A C 1
ATOM 2009 O O . ASN A 1 242 ? -8.253 -12.793 1.276 1.00 85.31 242 ASN A O 1
ATOM 2013 N N . LEU A 1 243 ? -7.132 -12.373 3.168 1.00 86.19 243 LEU A N 1
ATOM 2014 C CA . LEU A 1 243 ? -6.889 -10.970 2.842 1.00 86.19 243 LEU A CA 1
ATOM 2015 C C . LEU A 1 243 ? -5.664 -10.832 1.930 1.00 86.19 243 LEU A C 1
ATOM 2017 O O . LEU A 1 243 ? -4.520 -10.865 2.378 1.00 86.19 243 LEU A O 1
ATOM 2021 N N . LEU A 1 244 ? -5.915 -10.560 0.649 1.00 83.38 244 LEU A N 1
ATOM 2022 C CA . LEU A 1 244 ? -4.879 -10.418 -0.382 1.00 83.38 244 LEU A CA 1
ATOM 2023 C C . LEU A 1 244 ? -4.608 -8.964 -0.796 1.00 83.38 244 LEU A C 1
ATOM 2025 O O . LEU A 1 244 ? -4.223 -8.706 -1.934 1.00 83.38 244 LEU A O 1
ATOM 2029 N N . ALA A 1 245 ? -4.757 -8.001 0.121 1.00 78.00 245 ALA A N 1
ATOM 2030 C CA . ALA A 1 245 ? -4.545 -6.574 -0.167 1.00 78.00 245 ALA A CA 1
ATOM 2031 C C . ALA A 1 245 ? -3.153 -6.256 -0.761 1.00 78.00 245 ALA A C 1
ATOM 2033 O O . ALA A 1 245 ? -3.012 -5.317 -1.544 1.00 78.00 245 ALA A O 1
ATOM 2034 N N . PHE A 1 246 ? -2.142 -7.070 -0.438 1.00 77.75 246 PHE A N 1
ATOM 2035 C CA . PHE A 1 246 ? -0.778 -6.980 -0.976 1.00 77.75 246 PHE A CA 1
ATOM 2036 C C . PHE A 1 246 ? -0.381 -8.192 -1.831 1.00 77.75 246 PHE A C 1
ATOM 2038 O O . PHE A 1 246 ? 0.803 -8.438 -2.043 1.00 77.75 246 PHE A O 1
ATOM 2045 N N . SER A 1 247 ? -1.362 -8.936 -2.359 1.00 74.00 247 SER A N 1
ATOM 2046 C CA . SER A 1 247 ? -1.146 -10.224 -3.028 1.00 74.00 247 SER A CA 1
ATOM 2047 C C . SER A 1 247 ? -0.440 -11.253 -2.122 1.00 74.00 247 SER A C 1
ATOM 2049 O O . SER A 1 247 ? -0.346 -11.086 -0.907 1.00 74.00 247 SER A O 1
ATOM 2051 N N . THR A 1 248 ? 0.017 -12.356 -2.710 1.00 65.69 248 THR A N 1
ATOM 2052 C CA . THR A 1 248 ? 0.772 -13.419 -2.037 1.00 65.69 248 THR A CA 1
ATOM 2053 C C . THR A 1 248 ? 2.277 -13.133 -2.145 1.00 65.69 248 THR A C 1
ATOM 2055 O O . THR A 1 248 ? 2.822 -13.144 -3.251 1.00 65.69 248 THR A O 1
ATOM 2058 N N . GLY A 1 249 ? 2.950 -12.864 -1.021 1.00 53.09 249 GLY A N 1
ATOM 2059 C CA . GLY A 1 249 ? 4.384 -12.534 -0.946 1.00 53.09 249 GLY A CA 1
ATOM 2060 C C . GLY A 1 249 ? 4.746 -11.793 0.354 1.00 53.09 249 GLY A C 1
ATOM 2061 O O . GLY A 1 249 ? 3.864 -11.246 1.012 1.00 53.09 249 GLY A O 1
ATOM 2062 N N . SER A 1 250 ? 6.024 -11.815 0.759 1.00 42.12 250 SER A N 1
ATOM 2063 C CA . SER A 1 250 ? 6.528 -11.204 2.013 1.00 42.12 250 SER A CA 1
ATOM 2064 C C . SER A 1 250 ? 6.212 -9.693 2.135 1.00 42.12 250 SER A C 1
ATOM 2066 O O . SER A 1 250 ? 6.000 -9.022 1.125 1.00 42.12 250 SER A O 1
ATOM 2068 N N . PRO A 1 251 ? 6.135 -9.137 3.360 1.00 49.88 251 PRO A N 1
ATOM 2069 C CA . PRO A 1 251 ? 5.126 -8.150 3.735 1.00 49.88 251 PRO A CA 1
ATOM 2070 C C . PRO A 1 251 ? 5.446 -6.724 3.261 1.00 49.88 251 PRO A C 1
ATOM 2072 O O . PRO A 1 251 ? 6.360 -6.075 3.751 1.00 49.88 251 PRO A O 1
ATOM 2075 N N . SER A 1 252 ? 4.611 -6.180 2.372 1.00 49.34 252 SER A N 1
ATOM 2076 C CA . SER A 1 252 ? 4.505 -4.724 2.135 1.00 49.34 252 SER A CA 1
ATOM 2077 C C . SER A 1 252 ? 3.527 -4.030 3.103 1.00 49.34 252 SER A C 1
ATOM 2079 O O . SER A 1 252 ? 3.188 -2.862 2.923 1.00 49.34 252 SER A O 1
ATOM 2081 N N . PHE A 1 253 ? 3.068 -4.747 4.136 1.00 52.06 253 PHE A N 1
ATOM 2082 C CA . PHE A 1 253 ? 2.091 -4.277 5.128 1.00 52.06 253 PHE A CA 1
ATOM 2083 C C . PHE A 1 253 ? 2.641 -3.136 6.011 1.00 52.06 253 PHE A C 1
ATOM 2085 O O . PHE A 1 253 ? 1.906 -2.299 6.536 1.00 52.06 253 PHE A O 1
ATOM 2092 N N . ASP A 1 254 ? 3.964 -3.085 6.119 1.00 55.00 254 ASP A N 1
ATOM 2093 C CA . ASP A 1 254 ? 4.711 -2.423 7.181 1.00 55.00 254 ASP A CA 1
ATOM 2094 C C . ASP A 1 254 ? 4.675 -0.885 7.087 1.00 55.00 254 ASP A C 1
ATOM 2096 O O . ASP A 1 254 ? 4.578 -0.178 8.094 1.00 55.00 254 ASP A O 1
ATOM 2100 N N . CYS A 1 255 ? 4.664 -0.343 5.866 1.00 57.84 255 CYS A N 1
ATOM 2101 C CA . CYS A 1 255 ? 4.710 1.104 5.633 1.00 57.84 255 CYS A CA 1
ATOM 2102 C C . CYS A 1 255 ? 3.401 1.814 6.033 1.00 57.84 255 CYS A C 1
ATOM 2104 O O . CYS A 1 255 ? 3.422 2.925 6.565 1.00 57.84 255 CYS A O 1
ATOM 2106 N N . PHE A 1 256 ? 2.248 1.166 5.839 1.00 62.28 256 PHE A N 1
ATOM 2107 C CA . PHE A 1 256 ? 0.942 1.806 6.036 1.00 62.28 256 PHE A CA 1
ATOM 2108 C C . PHE A 1 256 ? 0.600 1.992 7.509 1.00 62.28 256 PHE A C 1
ATOM 2110 O O . PHE A 1 256 ? 0.093 3.049 7.887 1.00 62.28 256 PHE A O 1
ATOM 2117 N N . ILE A 1 257 ? 0.925 1.001 8.345 1.00 60.88 257 ILE A N 1
ATOM 2118 C CA . ILE A 1 257 ? 0.787 1.119 9.800 1.00 60.88 257 ILE A CA 1
ATOM 2119 C C . ILE A 1 257 ? 1.644 2.283 10.291 1.00 60.88 257 ILE A C 1
ATOM 2121 O O . ILE A 1 257 ? 1.161 3.122 11.046 1.00 60.88 257 ILE A O 1
ATOM 2125 N N . TYR A 1 258 ? 2.884 2.393 9.813 1.00 62.34 258 TYR A N 1
ATOM 2126 C CA . TYR A 1 258 ? 3.758 3.501 10.180 1.00 62.34 258 TYR A CA 1
ATOM 2127 C C . TYR A 1 258 ? 3.185 4.865 9.764 1.00 62.34 258 TYR A C 1
ATOM 2129 O O . TYR A 1 258 ? 3.088 5.770 10.596 1.00 62.34 258 TYR A O 1
ATOM 2137 N N . CYS A 1 259 ? 2.729 5.014 8.514 1.00 64.69 259 CYS A N 1
ATOM 2138 C CA . CYS A 1 259 ? 2.094 6.250 8.050 1.00 64.69 259 CYS A CA 1
ATOM 2139 C C . CYS A 1 259 ? 0.835 6.593 8.856 1.00 64.69 259 CYS A C 1
ATOM 2141 O O . CYS A 1 259 ? 0.617 7.758 9.192 1.00 64.69 259 CYS A O 1
ATOM 2143 N N . PHE A 1 260 ? 0.017 5.599 9.201 1.00 71.19 260 PHE A N 1
ATOM 2144 C CA . PHE A 1 260 ? -1.171 5.805 10.019 1.00 71.19 260 PHE A CA 1
ATOM 2145 C C . PHE A 1 260 ? -0.825 6.239 11.447 1.00 71.19 260 PHE A C 1
ATOM 2147 O O . PHE A 1 260 ? -1.358 7.246 11.911 1.00 71.19 260 PHE A O 1
ATOM 2154 N N . LEU A 1 261 ? 0.103 5.552 12.119 1.00 67.31 261 LEU A N 1
ATOM 2155 C CA . LEU A 1 261 ? 0.580 5.924 13.457 1.00 67.31 261 LEU A CA 1
ATOM 2156 C C . LEU A 1 261 ? 1.178 7.340 13.462 1.00 67.31 261 LEU A C 1
ATOM 2158 O O . LEU A 1 261 ? 0.928 8.129 14.377 1.00 67.31 261 LEU A O 1
ATOM 2162 N N . TYR A 1 262 ? 1.888 7.713 12.395 1.00 66.69 262 TYR A N 1
ATOM 2163 C CA . TYR A 1 262 ? 2.401 9.067 12.208 1.00 66.69 262 TYR A CA 1
ATOM 2164 C C . TYR A 1 262 ? 1.279 10.110 12.039 1.00 66.69 262 TYR A C 1
ATOM 2166 O O . TYR A 1 262 ? 1.307 11.180 12.656 1.00 66.69 262 TYR A O 1
ATOM 2174 N N . VAL A 1 263 ? 0.255 9.812 11.232 1.00 68.56 263 VAL A N 1
ATOM 2175 C CA . VAL A 1 263 ? -0.921 10.684 11.064 1.00 68.56 263 VAL A CA 1
ATOM 2176 C C . VAL A 1 263 ? -1.703 10.808 12.376 1.00 68.56 263 VAL A C 1
ATOM 2178 O O . VAL A 1 263 ? -2.140 11.909 12.726 1.00 68.56 263 VAL A O 1
ATOM 2181 N N . LEU A 1 264 ? -1.835 9.720 13.135 1.00 67.19 264 LEU A N 1
ATOM 2182 C CA . LEU A 1 264 ? -2.465 9.719 14.452 1.00 67.19 264 LEU A CA 1
ATOM 2183 C C . LEU A 1 264 ? -1.712 10.597 15.447 1.00 67.19 264 LEU A C 1
ATOM 2185 O O . LEU A 1 264 ? -2.355 11.435 16.077 1.00 67.19 264 LEU A O 1
ATOM 2189 N N . LYS A 1 265 ? -0.376 10.509 15.525 1.00 65.38 265 LYS A N 1
ATOM 2190 C CA . LYS A 1 265 ? 0.448 11.425 16.340 1.00 65.38 265 LYS A CA 1
ATOM 2191 C C . LYS A 1 265 ? 0.079 12.879 16.076 1.00 65.38 265 LYS A C 1
ATOM 2193 O O . LYS A 1 265 ? -0.158 13.666 16.992 1.00 65.38 265 LYS A O 1
ATOM 2198 N N . ARG A 1 266 ? 0.028 13.253 14.796 1.00 61.47 266 ARG A N 1
ATOM 2199 C CA . ARG A 1 266 ? -0.223 14.640 14.398 1.00 61.47 266 ARG A CA 1
ATOM 2200 C C . ARG A 1 266 ? -1.648 15.087 14.729 1.00 61.47 266 ARG A C 1
ATOM 2202 O O . ARG A 1 266 ? -1.844 16.254 15.067 1.00 61.47 266 ARG A O 1
ATOM 2209 N N . ASN A 1 267 ? -2.625 14.184 14.646 1.00 65.25 267 ASN A N 1
ATOM 2210 C CA . ASN A 1 267 ? -4.031 14.488 14.911 1.00 65.25 267 ASN A CA 1
ATOM 2211 C C . ASN A 1 267 ? -4.399 14.461 16.401 1.00 65.25 267 ASN A C 1
ATOM 2213 O O . ASN A 1 267 ? -5.145 15.343 16.825 1.00 65.25 267 ASN A O 1
ATOM 2217 N N . LEU A 1 268 ? -3.847 13.542 17.201 1.00 60.09 268 LEU A N 1
ATOM 2218 C CA . LEU A 1 268 ? -4.023 13.515 18.661 1.00 60.09 268 LEU A CA 1
ATOM 2219 C C . LEU A 1 268 ? -3.534 14.832 19.279 1.00 60.09 268 LEU A C 1
ATOM 2221 O O . LEU A 1 268 ? -4.306 15.540 19.925 1.00 60.09 268 LEU A O 1
ATOM 2225 N N . ASN A 1 269 ? -2.324 15.263 18.913 1.00 55.47 269 ASN A N 1
ATOM 2226 C CA . ASN A 1 269 ? -1.754 16.542 19.354 1.00 55.47 269 ASN A CA 1
ATOM 2227 C C . ASN A 1 269 ? -2.574 17.766 18.894 1.00 55.47 269 ASN A C 1
ATOM 2229 O O . ASN A 1 269 ? -2.561 18.824 19.531 1.00 55.47 269 ASN A O 1
ATOM 2233 N N . ARG A 1 270 ? -3.292 17.660 17.766 1.00 57.56 270 ARG A N 1
ATOM 2234 C CA . ARG A 1 270 ? -4.122 18.747 17.223 1.00 57.56 270 ARG A CA 1
ATOM 2235 C C . ARG A 1 270 ? -5.481 18.840 17.916 1.00 57.56 270 ARG A C 1
ATOM 2237 O O . ARG A 1 270 ? -5.920 19.954 18.192 1.00 57.56 270 ARG A O 1
ATOM 2244 N N . GLN A 1 271 ? -6.121 17.712 18.221 1.00 58.62 271 GLN A N 1
ATOM 2245 C CA . GLN A 1 271 ? -7.351 17.681 19.019 1.00 58.62 271 GLN A CA 1
ATOM 2246 C C . GLN A 1 271 ? -7.106 18.245 20.424 1.00 58.62 271 GLN A C 1
ATOM 2248 O O . GLN A 1 271 ? -7.923 19.018 20.913 1.00 58.62 271 GLN A O 1
ATOM 2253 N N . GLU A 1 272 ? -5.938 17.982 21.021 1.00 55.75 272 GLU A N 1
ATOM 2254 C CA . GLU A 1 272 ? -5.536 18.606 22.287 1.00 55.75 272 GLU A CA 1
ATOM 2255 C C . GLU A 1 272 ? -5.365 20.123 22.203 1.00 55.75 272 GLU A C 1
ATOM 2257 O O . GLU A 1 272 ? -5.800 20.853 23.092 1.00 55.75 272 GLU A O 1
ATOM 2262 N N . ARG A 1 273 ? -4.746 20.633 21.132 1.00 54.69 273 ARG A N 1
ATOM 2263 C CA . ARG A 1 273 ? -4.649 22.084 20.917 1.00 54.69 273 ARG A CA 1
ATOM 2264 C C . ARG A 1 273 ? -6.028 22.722 20.797 1.00 54.69 273 ARG A C 1
ATOM 2266 O O . ARG A 1 273 ? -6.245 23.791 21.354 1.00 54.69 273 ARG A O 1
ATOM 2273 N N . MET A 1 274 ? -6.954 22.058 20.110 1.00 50.03 274 MET A N 1
ATOM 2274 C CA . MET A 1 274 ? -8.324 22.540 19.925 1.00 50.03 274 MET A CA 1
ATOM 2275 C C . MET A 1 274 ? -9.138 22.483 21.225 1.00 50.03 274 MET A C 1
ATOM 2277 O O . MET A 1 274 ? -9.867 23.428 21.523 1.00 50.03 274 MET A O 1
ATOM 2281 N N . SER A 1 275 ? -8.999 21.424 22.028 1.00 53.97 275 SER A N 1
ATOM 2282 C CA . SER A 1 275 ? -9.685 21.302 23.318 1.00 53.97 275 SER A CA 1
ATOM 2283 C C . SER A 1 275 ? -9.108 22.251 24.372 1.00 53.97 275 SER A C 1
ATOM 2285 O O . SER A 1 275 ? -9.876 22.926 25.051 1.00 53.97 275 SER A O 1
ATOM 2287 N N . ARG A 1 276 ? -7.778 22.415 24.452 1.00 55.47 276 ARG A N 1
ATOM 2288 C CA . ARG A 1 276 ? -7.137 23.438 25.304 1.00 55.47 276 ARG A CA 1
ATOM 2289 C C . ARG A 1 276 ? -7.510 24.858 24.872 1.00 55.47 276 ARG A C 1
ATOM 2291 O O . ARG A 1 276 ? -7.764 25.691 25.736 1.00 55.47 276 ARG A O 1
ATOM 2298 N N . ALA A 1 277 ? -7.591 25.130 23.567 1.00 53.12 277 ALA A N 1
ATOM 2299 C CA . ALA A 1 277 ? -8.035 26.424 23.050 1.00 53.12 277 ALA A CA 1
ATOM 2300 C C . ALA A 1 277 ? -9.505 26.718 23.391 1.00 53.12 277 ALA A C 1
ATOM 2302 O O . ALA A 1 277 ? -9.799 27.838 23.796 1.00 53.12 277 ALA A O 1
ATOM 2303 N N . ARG A 1 278 ? -10.406 25.723 23.321 1.00 48.59 278 ARG A N 1
ATOM 2304 C CA . ARG A 1 278 ? -11.802 25.865 23.788 1.00 48.59 278 ARG A CA 1
ATOM 2305 C C . ARG A 1 278 ? -11.897 26.101 25.295 1.00 48.59 278 ARG A C 1
ATOM 2307 O O . ARG A 1 278 ? -12.559 27.028 25.733 1.00 48.59 278 ARG A O 1
ATOM 2314 N N . ILE A 1 279 ? -11.160 25.334 26.099 1.00 53.53 279 ILE A N 1
ATOM 2315 C CA . ILE A 1 279 ? -11.124 25.512 27.562 1.00 53.53 279 ILE A CA 1
ATOM 2316 C C . ILE A 1 279 ? -10.529 26.882 27.947 1.00 53.53 279 ILE A C 1
ATOM 2318 O O . ILE A 1 279 ? -10.892 27.451 28.976 1.00 53.53 279 ILE A O 1
ATOM 2322 N N . SER A 1 280 ? -9.611 27.413 27.134 1.00 49.28 280 SER A N 1
ATOM 2323 C CA . SER A 1 280 ? -9.047 28.756 27.286 1.00 49.28 280 SER A CA 1
ATOM 2324 C C . SER A 1 280 ? -10.021 29.856 26.859 1.00 49.28 280 SER A C 1
ATOM 2326 O O . SER A 1 280 ? -10.039 30.897 27.507 1.00 49.28 280 SER A O 1
ATOM 2328 N N . SER A 1 281 ? -10.811 29.659 25.797 1.00 49.22 281 SER A N 1
ATOM 2329 C CA . SER A 1 281 ? -11.824 30.632 25.368 1.00 49.22 281 SER A CA 1
ATOM 2330 C C . SER A 1 281 ? -13.008 30.685 26.330 1.00 49.22 281 SER A C 1
ATOM 2332 O O . SER A 1 281 ? -13.490 31.771 26.633 1.00 49.22 281 SER A O 1
ATOM 2334 N N . ASP A 1 282 ? -13.412 29.540 26.884 1.00 49.69 282 ASP A N 1
ATOM 2335 C CA . ASP A 1 282 ? -14.516 29.455 27.848 1.00 49.69 282 ASP A CA 1
ATOM 2336 C C . ASP A 1 282 ? -14.134 30.034 29.221 1.00 49.69 282 ASP A C 1
ATOM 2338 O O . ASP A 1 282 ? -14.985 30.555 29.936 1.00 49.69 282 ASP A O 1
ATOM 2342 N N . ARG A 1 283 ? -12.839 30.025 29.577 1.00 51.50 283 ARG A N 1
ATOM 2343 C CA . ARG A 1 283 ? -12.310 30.743 30.753 1.00 51.50 283 ARG A CA 1
ATOM 2344 C C . ARG A 1 283 ? -12.108 32.246 30.530 1.00 51.50 283 ARG A C 1
ATOM 2346 O O . ARG A 1 283 ? -11.918 32.964 31.507 1.00 51.50 283 ARG A O 1
ATOM 2353 N N . ALA A 1 284 ? -12.127 32.718 29.284 1.00 44.38 284 ALA A N 1
ATOM 2354 C CA . ALA A 1 284 ? -11.851 34.110 28.925 1.00 44.38 284 ALA A CA 1
ATOM 2355 C C . ALA A 1 284 ? -13.112 34.972 28.739 1.00 44.38 284 ALA A C 1
ATOM 2357 O O . ALA A 1 284 ? -12.991 36.139 28.372 1.00 44.38 284 ALA A O 1
ATOM 2358 N N . LEU A 1 285 ? -14.310 34.442 29.004 1.00 38.03 285 LEU A N 1
ATOM 2359 C CA . LEU A 1 285 ? -15.528 35.246 29.065 1.00 38.03 285 LEU A CA 1
ATOM 2360 C C . LEU A 1 285 ? -15.738 35.740 30.505 1.00 38.03 285 LEU A C 1
ATOM 2362 O O . LEU A 1 285 ? -16.211 34.969 31.343 1.00 38.03 285 LEU A O 1
ATOM 2366 N N . PRO A 1 286 ? -15.423 37.008 30.839 1.00 40.94 286 PRO A N 1
ATOM 2367 C CA . PRO A 1 286 ? -15.976 37.597 32.044 1.00 40.94 286 PRO A CA 1
ATOM 2368 C C . PRO A 1 286 ? -17.497 37.617 31.876 1.00 40.94 286 PRO A C 1
ATOM 2370 O O . PRO A 1 286 ? -18.020 38.200 30.925 1.00 40.94 286 PRO A O 1
ATOM 2373 N N . LEU A 1 287 ? -18.206 36.951 32.788 1.00 41.62 287 LEU A N 1
ATOM 2374 C CA . LEU A 1 287 ? -19.645 37.107 32.950 1.00 41.62 287 LEU A CA 1
ATOM 2375 C C . LEU A 1 287 ? -19.921 38.594 33.199 1.00 41.62 287 LEU A C 1
ATOM 2377 O O . LEU A 1 287 ? -19.730 39.098 34.304 1.00 41.62 287 LEU A O 1
ATOM 2381 N N . TYR A 1 288 ? -20.334 39.309 32.156 1.00 35.00 288 TYR A N 1
ATOM 2382 C CA . TYR A 1 288 ? -20.865 40.658 32.273 1.00 35.00 288 TYR A CA 1
ATOM 2383 C C . TYR A 1 288 ? -22.261 40.531 32.896 1.00 35.00 288 TYR A C 1
ATOM 2385 O O . TYR A 1 288 ? -23.265 40.383 32.203 1.00 35.00 288 TYR A O 1
ATOM 2393 N N . SER A 1 289 ? -22.328 40.521 34.227 1.00 44.16 289 SER A N 1
ATOM 2394 C CA . SER A 1 289 ? -23.574 40.716 34.967 1.00 44.16 289 SER A CA 1
ATOM 2395 C C . SER A 1 289 ? -23.940 42.203 34.909 1.00 44.16 289 SER A C 1
ATOM 2397 O O . SER A 1 289 ? -23.612 42.969 35.815 1.00 44.16 289 SER A O 1
ATOM 2399 N N . GLY A 1 290 ? -24.542 42.627 33.798 1.00 36.78 290 GLY A N 1
ATOM 2400 C CA . GLY A 1 290 ? -25.128 43.957 33.630 1.00 36.78 290 GLY A CA 1
ATOM 2401 C C . GLY A 1 290 ? -26.642 43.898 33.816 1.00 36.78 290 GLY A C 1
ATOM 2402 O O . GLY A 1 290 ? -27.332 43.238 33.045 1.00 36.78 290 GLY A O 1
ATOM 2403 N N . ASP A 1 291 ? -27.131 44.571 34.853 1.00 39.72 291 ASP A N 1
ATOM 2404 C CA . ASP A 1 291 ? -28.541 44.755 35.209 1.00 39.72 291 ASP A CA 1
ATOM 2405 C C . ASP A 1 291 ? -29.316 45.489 34.082 1.00 39.72 291 ASP A C 1
ATOM 2407 O O . ASP A 1 291 ? -28.893 46.577 33.680 1.00 39.72 291 ASP A O 1
ATOM 2411 N N . PRO A 1 292 ? -30.420 44.941 33.530 1.00 41.94 292 PRO A N 1
ATOM 2412 C CA . PRO A 1 292 ? -31.093 45.498 32.352 1.00 41.94 292 PRO A CA 1
ATOM 2413 C C . PRO A 1 292 ? -32.038 46.682 32.641 1.00 41.94 292 PRO A C 1
ATOM 2415 O O . PRO A 1 292 ? -32.883 47.005 31.808 1.00 41.94 292 PRO A O 1
ATOM 2418 N N . ALA A 1 293 ? -31.914 47.363 33.781 1.00 40.56 293 ALA A N 1
ATOM 2419 C CA . ALA A 1 293 ? -32.752 48.510 34.137 1.00 40.56 293 ALA A CA 1
ATOM 2420 C C . ALA A 1 293 ? -31.951 49.821 34.179 1.00 40.56 293 ALA A C 1
ATOM 2422 O O . ALA A 1 293 ? -31.742 50.391 35.248 1.00 40.56 293 ALA A O 1
ATOM 2423 N N . LYS A 1 294 ? -31.496 50.299 33.013 1.00 42.00 294 LYS A N 1
ATOM 2424 C CA . LYS A 1 294 ? -31.116 51.706 32.773 1.00 42.00 294 LYS A CA 1
ATOM 2425 C C . LYS A 1 294 ? -30.879 51.956 31.280 1.00 42.00 294 LYS A C 1
ATOM 2427 O O . LYS A 1 294 ? -29.738 51.926 30.828 1.00 42.00 294 LYS A O 1
ATOM 2432 N N . ILE A 1 295 ? -31.957 52.224 30.544 1.00 40.25 295 ILE A N 1
ATOM 2433 C CA . ILE A 1 295 ? -32.000 53.191 29.432 1.00 40.25 295 ILE A CA 1
ATOM 2434 C C . ILE A 1 295 ? -33.342 53.909 29.535 1.00 40.25 295 ILE A C 1
ATOM 2436 O O . ILE A 1 295 ? -34.360 53.196 29.680 1.00 40.25 295 ILE A O 1
#

Foldseek 3Di:
DDDDDDDDDVVCVVPPPVVPDPCPVVVPDVVNVVVVCVVVVVVVVVVVVVVVLLVVLVVVLVVLVVVLVVDDPPPPPDDPSNVLVVVQVVCVVVVNADPCSDVVNVSVVVSCCCVVVPQLLVLLVVLLVVVCVVCVVLVVVQVVQCCVQANLQDFDALVCCQSRQLVLLLSLLSLLQSCSDQWDKDFACAWDDDDPDTDGHRDIDTGGSNCLQQDCVQDPVSNDRDSCVQADPVRGGHDDPSRQSVHDDPDPPRVNSRVVSVVVSVVSVVVVVVVVVVVVVVVPDDPPPDDPPDD

Sequence (295 aa):
MLSNSPGPIITSLFSRNLNTLPFRKTISNPSFYSLCHLIWHNFFRLWSITSTRLYYFKQLISKFKKQQEETTDSEAEESIILDYLVKLENSRKRDDVPADFSETQLLWLVSDLFIAGGETTVTTIRWILLCLALYPQIQERVRQEIVETFGRDSTPTYAQRTQLPYTEAFINEVLRLGGVTPGMWRNTSQDATYEDYDIPKDTWILLHFWAMSNDANQWDDARTFKPERFLNDQGKFLKNENLLAFSTGSPSFDCFIYCFLYVLKRNLNRQERMSRARISSDRALPLYSGDPAKI